Protein AF-A0A840IAH3-F1 (afdb_monomer)

Sequence (234 aa):
MLFDLQSRGRKTAVKIVYLGLAILIGGGLVLFGVGTSGGGGLLDVFSDQSQDTSSQISNAEKRAQRAVRLNPRDAPAWAELARARYLRAGQGDNFNETEQTFTEQGQEQLRSAAAAWNRYLALQPDRPDPNVARLMANAFSETALNQPAEAARALEIVTEQDPSSAAFSNLATYAWLAGQQRKGDLAAAEAVELAPENQRRSLRRQLDRINEEIQRQAIQDAIDSGALRTSTTR

Structure (mmCIF, N/CA/C/O backbone):
data_AF-A0A840IAH3-F1
#
_entry.id   AF-A0A840IAH3-F1
#
loop_
_atom_site.group_PDB
_atom_site.id
_atom_site.type_symbol
_atom_site.label_atom_id
_atom_site.label_alt_id
_atom_site.label_comp_id
_atom_site.label_asym_id
_atom_site.label_entity_id
_atom_site.label_seq_id
_atom_site.pdbx_PDB_ins_code
_atom_site.Cartn_x
_atom_site.Cartn_y
_atom_site.Cartn_z
_atom_site.occupancy
_atom_site.B_iso_or_equiv
_atom_site.auth_seq_id
_atom_site.auth_comp_id
_atom_site.auth_asym_id
_atom_site.auth_atom_id
_atom_site.pdbx_PDB_model_num
ATOM 1 N N . MET A 1 1 ? 41.427 29.527 -23.890 1.00 39.22 1 MET A N 1
ATOM 2 C CA . MET A 1 1 ? 40.760 29.332 -25.193 1.00 39.22 1 MET A CA 1
ATOM 3 C C . MET A 1 1 ? 39.378 29.953 -25.085 1.00 39.22 1 MET A C 1
ATOM 5 O O . MET A 1 1 ? 38.505 29.380 -24.447 1.00 39.22 1 MET A O 1
ATOM 9 N N . LEU A 1 2 ? 39.256 31.198 -25.553 1.00 41.56 2 LEU A N 1
ATOM 10 C CA . LEU A 1 2 ? 38.017 31.975 -25.543 1.00 41.56 2 LEU A CA 1
ATOM 11 C C . LEU A 1 2 ? 37.069 31.396 -26.596 1.00 41.56 2 LEU A C 1
ATOM 13 O O . LEU A 1 2 ? 37.419 31.350 -27.773 1.00 41.56 2 LEU A O 1
ATOM 17 N N . PHE A 1 3 ? 35.884 30.965 -26.173 1.00 51.78 3 PHE A N 1
ATOM 18 C CA . PHE A 1 3 ? 34.811 30.602 -27.089 1.00 51.78 3 PHE A CA 1
ATOM 19 C C . PHE A 1 3 ? 34.092 31.872 -27.540 1.00 51.78 3 PHE A C 1
ATOM 21 O O . PHE A 1 3 ? 33.363 32.505 -26.779 1.00 51.78 3 PHE A O 1
ATOM 28 N N . ASP A 1 4 ? 34.349 32.236 -28.789 1.00 48.59 4 ASP A N 1
ATOM 29 C CA . ASP A 1 4 ? 33.657 33.274 -29.536 1.00 48.59 4 ASP A CA 1
ATOM 30 C C . ASP A 1 4 ? 32.145 32.959 -29.634 1.00 48.59 4 ASP A C 1
ATOM 32 O O . ASP A 1 4 ? 31.733 31.861 -30.019 1.00 48.59 4 ASP A O 1
ATOM 36 N N . LEU A 1 5 ? 31.304 33.910 -29.218 1.00 55.53 5 LEU A N 1
ATOM 37 C CA . LEU A 1 5 ? 29.844 33.778 -29.071 1.00 55.53 5 LEU A CA 1
ATOM 38 C C . LEU A 1 5 ? 29.091 34.857 -29.867 1.00 55.53 5 LEU A C 1
ATOM 40 O O . LEU A 1 5 ? 28.022 35.328 -29.465 1.00 55.53 5 LEU A O 1
ATOM 44 N N . GLN A 1 6 ? 29.631 35.260 -31.017 1.00 54.31 6 GLN A N 1
ATOM 45 C CA . GLN A 1 6 ? 29.142 36.418 -31.764 1.00 54.31 6 GLN A CA 1
ATOM 46 C C . GLN A 1 6 ? 28.232 36.095 -32.970 1.00 54.31 6 GLN A C 1
ATOM 48 O O . GLN A 1 6 ? 28.352 36.712 -34.023 1.00 54.31 6 GLN A O 1
ATOM 53 N N . SER A 1 7 ? 27.236 35.202 -32.832 1.00 54.16 7 SER A N 1
ATOM 54 C CA . SER A 1 7 ? 26.157 35.096 -33.839 1.00 54.16 7 SER A CA 1
ATOM 55 C C . SER A 1 7 ? 24.740 35.131 -33.246 1.00 54.16 7 SER A C 1
ATOM 57 O O . SER A 1 7 ? 24.386 34.444 -32.285 1.00 54.16 7 SER A O 1
ATOM 59 N N . ARG A 1 8 ? 23.907 36.000 -33.834 1.00 54.31 8 ARG A N 1
ATOM 60 C CA . ARG A 1 8 ? 22.591 36.443 -33.333 1.00 54.31 8 ARG A CA 1
ATOM 61 C C . ARG A 1 8 ? 21.522 35.334 -33.329 1.00 54.31 8 ARG A C 1
ATOM 63 O O . ARG A 1 8 ? 20.561 35.439 -32.576 1.00 54.31 8 ARG A O 1
ATOM 70 N N . GLY A 1 9 ? 21.716 34.261 -34.103 1.00 56.03 9 GLY A N 1
ATOM 71 C CA . GLY A 1 9 ? 20.783 33.127 -34.217 1.00 56.03 9 GLY A CA 1
ATOM 72 C C . GLY A 1 9 ? 20.949 32.030 -33.155 1.00 56.03 9 GLY A C 1
ATOM 73 O O . GLY A 1 9 ? 19.994 31.319 -32.851 1.00 56.03 9 GLY A O 1
ATOM 74 N N . ARG A 1 10 ? 22.126 31.908 -32.520 1.00 54.97 10 ARG A N 1
ATOM 75 C CA . ARG A 1 10 ? 22.373 30.865 -31.505 1.00 54.97 10 ARG A CA 1
ATOM 76 C C . ARG A 1 10 ? 21.724 31.157 -30.153 1.00 54.97 10 ARG A C 1
ATOM 78 O O . ARG A 1 10 ? 21.462 30.224 -29.406 1.00 54.97 10 ARG A O 1
ATOM 85 N N . LYS A 1 11 ? 21.405 32.418 -29.843 1.00 53.69 11 LYS A N 1
ATOM 86 C CA . LYS A 1 11 ? 20.762 32.792 -28.568 1.00 53.69 11 LYS A CA 1
ATOM 87 C C . LYS A 1 11 ? 19.356 32.199 -28.429 1.00 53.69 11 LYS A C 1
ATOM 89 O O . LYS A 1 11 ? 18.969 31.824 -27.328 1.00 53.69 11 LYS A O 1
ATOM 94 N N . THR A 1 12 ? 18.618 32.069 -29.532 1.00 58.25 12 THR A N 1
ATOM 95 C CA . THR A 1 12 ? 17.272 31.473 -29.533 1.00 58.25 12 THR A CA 1
ATOM 96 C C . THR A 1 12 ? 17.339 29.950 -29.468 1.00 58.25 12 THR A C 1
ATOM 98 O O . THR A 1 12 ? 16.643 29.356 -28.655 1.00 58.25 12 THR A O 1
ATOM 101 N N . ALA A 1 13 ? 18.237 29.320 -30.235 1.00 56.84 13 ALA A N 1
ATOM 102 C CA . ALA A 1 13 ? 18.446 27.870 -30.185 1.00 56.84 13 ALA A CA 1
ATOM 103 C C . ALA A 1 13 ? 18.927 27.408 -28.800 1.00 56.84 13 ALA A C 1
ATOM 105 O O . ALA A 1 13 ? 18.406 26.444 -28.255 1.00 56.84 13 ALA A O 1
ATOM 106 N N . VAL A 1 14 ? 19.857 28.145 -28.186 1.00 60.84 14 VAL A N 1
ATOM 107 C CA . VAL A 1 14 ? 20.337 27.870 -26.826 1.00 60.84 14 VAL A CA 1
ATOM 108 C C . VAL A 1 14 ? 19.220 28.073 -25.796 1.00 60.84 14 VAL A C 1
ATOM 110 O O . VAL A 1 14 ? 19.064 27.237 -24.913 1.00 60.84 14 VAL A O 1
ATOM 113 N N . LYS A 1 15 ? 18.378 29.108 -25.933 1.00 54.12 15 LYS A N 1
ATOM 114 C CA . LYS A 1 15 ? 17.194 29.281 -25.073 1.00 54.12 15 LYS A CA 1
ATOM 115 C C . LYS A 1 15 ? 16.187 28.140 -25.219 1.00 54.12 15 LYS A C 1
ATOM 117 O O . LYS A 1 15 ? 15.683 27.686 -24.205 1.00 54.12 15 LYS A O 1
ATOM 122 N N . ILE A 1 16 ? 15.921 27.657 -26.433 1.00 65.69 16 ILE A N 1
ATOM 123 C CA . ILE A 1 16 ? 15.004 26.529 -26.673 1.00 65.69 16 ILE A CA 1
ATOM 124 C C . ILE A 1 16 ? 15.584 25.232 -26.103 1.00 65.69 16 ILE A C 1
ATOM 126 O O . ILE A 1 16 ? 14.859 24.475 -25.470 1.00 65.69 16 ILE A O 1
ATOM 130 N N . VAL A 1 17 ? 16.890 25.001 -26.264 1.00 67.19 17 VAL A N 1
ATOM 131 C CA . VAL A 1 17 ? 17.568 23.828 -25.699 1.00 67.19 17 VAL A CA 1
ATOM 132 C C . VAL A 1 17 ? 17.553 23.874 -24.175 1.00 67.19 17 VAL A C 1
ATOM 134 O O . VAL A 1 17 ? 17.219 22.868 -23.571 1.00 67.19 17 VAL A O 1
ATOM 137 N N . TYR A 1 18 ? 17.826 25.018 -23.538 1.00 60.25 18 TYR A N 1
ATOM 138 C CA . TYR A 1 18 ? 17.747 25.127 -22.077 1.00 60.25 18 TYR A CA 1
ATOM 139 C C . TYR A 1 18 ? 16.314 25.104 -21.542 1.00 60.25 18 TYR A C 1
ATOM 141 O O . TYR A 1 18 ? 16.100 24.546 -20.474 1.00 60.25 18 TYR A O 1
ATOM 149 N N . LEU A 1 19 ? 15.327 25.640 -22.268 1.00 64.94 19 LEU A N 1
ATOM 150 C CA . LEU A 1 19 ? 13.914 25.516 -21.897 1.00 64.94 19 LEU A CA 1
ATOM 151 C C . LEU A 1 19 ? 13.447 24.056 -22.025 1.00 64.94 19 LEU A C 1
ATOM 153 O O . LEU A 1 19 ? 12.779 23.544 -21.136 1.00 64.94 19 LEU A O 1
ATOM 157 N N . GLY A 1 20 ? 13.866 23.358 -23.085 1.00 63.41 20 GLY A N 1
ATOM 158 C CA . GLY A 1 20 ? 13.630 21.927 -23.272 1.00 63.41 20 GLY A CA 1
ATOM 159 C C . GLY A 1 20 ? 14.344 21.073 -22.225 1.00 63.41 20 GLY A C 1
ATOM 160 O O . GLY A 1 20 ? 13.747 20.141 -21.701 1.00 63.41 20 GLY A O 1
ATOM 161 N N . LEU A 1 21 ? 15.579 21.424 -21.850 1.00 66.25 21 LEU A N 1
ATOM 162 C CA . LEU A 1 21 ? 16.324 20.764 -20.775 1.00 66.25 21 LEU A CA 1
ATOM 163 C C . LEU A 1 21 ? 15.682 21.028 -19.406 1.00 66.25 21 LEU A C 1
ATOM 165 O O . LEU A 1 21 ? 15.611 20.119 -18.593 1.00 66.25 21 LEU A O 1
ATOM 169 N N . ALA A 1 22 ? 15.173 22.239 -19.158 1.00 63.97 22 ALA A N 1
ATOM 170 C CA . ALA A 1 22 ? 14.460 22.592 -17.930 1.00 63.97 22 ALA A CA 1
ATOM 171 C C . ALA A 1 22 ? 13.112 21.866 -17.817 1.00 63.97 22 ALA A C 1
ATOM 173 O O . ALA A 1 22 ? 12.733 21.456 -16.727 1.00 63.97 22 ALA A O 1
ATOM 174 N N . ILE A 1 23 ? 12.420 21.637 -18.936 1.00 63.22 23 ILE A N 1
ATOM 175 C CA . ILE A 1 23 ? 11.200 20.820 -18.987 1.00 63.22 23 ILE A CA 1
ATOM 176 C C . ILE A 1 23 ? 11.530 19.324 -18.895 1.00 63.22 23 ILE A C 1
ATOM 178 O O . ILE A 1 23 ? 10.753 18.572 -18.329 1.00 63.22 23 ILE A O 1
ATOM 182 N N . LEU A 1 24 ? 12.687 18.870 -19.379 1.00 61.44 24 LEU A N 1
ATOM 183 C CA . LEU A 1 24 ? 13.130 17.480 -19.215 1.00 61.44 24 LEU A CA 1
ATOM 184 C C . LEU A 1 24 ? 13.595 17.175 -17.786 1.00 61.44 24 LEU A C 1
ATOM 186 O O . LEU A 1 24 ? 13.278 16.115 -17.258 1.00 61.44 24 LEU A O 1
ATOM 190 N N . ILE A 1 25 ? 14.300 18.109 -17.144 1.00 63.69 25 ILE A N 1
ATOM 191 C CA . ILE A 1 25 ? 14.759 17.974 -15.755 1.00 63.69 25 ILE A CA 1
ATOM 192 C C . ILE A 1 25 ? 13.605 18.244 -14.772 1.00 63.69 25 ILE A C 1
ATOM 194 O O . ILE A 1 25 ? 13.489 17.546 -13.772 1.00 63.69 25 ILE A O 1
ATOM 198 N N . GLY A 1 26 ? 12.714 19.198 -15.067 1.00 51.78 26 GLY A N 1
ATOM 199 C CA . GLY A 1 26 ? 11.535 19.495 -14.244 1.00 51.78 26 GLY A CA 1
ATOM 200 C C . GLY A 1 26 ? 10.343 18.562 -14.492 1.00 51.78 26 GLY A C 1
ATOM 201 O O . GLY A 1 26 ? 9.641 18.191 -13.562 1.00 51.78 26 GLY A O 1
ATOM 202 N N . GLY A 1 27 ? 10.123 18.130 -15.733 1.00 48.84 27 GLY A N 1
ATOM 203 C CA . GLY A 1 27 ? 9.018 17.246 -16.122 1.00 48.84 27 GLY A CA 1
ATOM 204 C C . GLY A 1 27 ? 9.296 15.762 -15.886 1.00 48.84 27 GLY A C 1
ATOM 205 O O . GLY A 1 27 ? 8.353 14.989 -15.731 1.00 48.84 27 GLY A O 1
ATOM 206 N N . GLY A 1 28 ? 10.570 15.363 -15.789 1.00 45.62 28 GLY A N 1
ATOM 207 C CA . GLY A 1 28 ? 10.952 13.998 -15.422 1.00 45.62 28 GLY A CA 1
ATOM 208 C C . GLY A 1 28 ? 10.636 13.638 -13.966 1.00 45.62 28 GLY A C 1
ATOM 209 O O . GLY A 1 28 ? 10.422 12.466 -13.677 1.00 45.62 28 GLY A O 1
ATOM 210 N N . LEU A 1 29 ? 10.557 14.628 -13.067 1.00 46.41 29 LEU A N 1
ATOM 211 C CA . LEU A 1 29 ? 10.318 14.406 -11.634 1.00 46.41 29 LEU A CA 1
ATOM 212 C C . LEU A 1 29 ? 8.836 14.482 -11.224 1.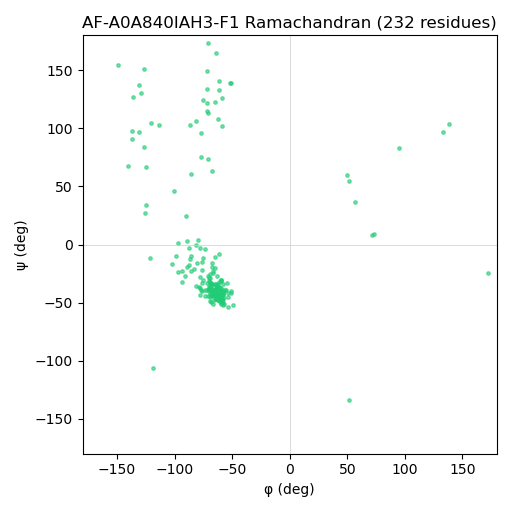00 46.41 29 LEU A C 1
ATOM 214 O O . LEU A 1 29 ? 8.460 13.933 -10.197 1.00 46.41 29 LEU A O 1
ATOM 218 N N . VAL A 1 30 ? 7.992 15.161 -12.009 1.00 49.00 30 VAL A N 1
ATOM 219 C CA . VAL A 1 30 ? 6.587 15.434 -11.634 1.00 49.00 30 VAL A CA 1
ATOM 220 C C . VAL A 1 30 ? 5.610 14.428 -12.253 1.00 49.00 30 VAL A C 1
ATOM 222 O O . VAL A 1 30 ? 4.532 14.201 -11.713 1.00 49.00 30 VAL A O 1
ATOM 225 N N . LEU A 1 31 ? 5.978 13.781 -13.365 1.00 45.16 31 LEU A N 1
ATOM 226 C CA . LEU A 1 31 ? 5.101 12.828 -14.064 1.00 45.16 31 LEU A CA 1
ATOM 227 C C . LEU A 1 31 ? 5.395 11.357 -13.743 1.00 45.16 31 LEU A C 1
ATOM 229 O O . LEU A 1 31 ? 4.607 10.484 -14.097 1.00 45.16 31 LEU A O 1
ATOM 233 N N . PHE A 1 32 ? 6.497 11.077 -13.050 1.00 49.12 32 PHE A N 1
ATOM 234 C CA . PHE A 1 32 ? 6.879 9.738 -12.616 1.00 49.12 32 PHE A CA 1
ATOM 235 C C . PHE A 1 32 ? 7.121 9.793 -11.106 1.00 49.12 32 PHE A C 1
ATOM 237 O O . PHE A 1 32 ? 8.236 10.025 -10.652 1.00 49.12 32 PHE A O 1
ATOM 244 N N . GLY A 1 33 ? 6.043 9.670 -10.327 1.00 45.03 33 GLY A N 1
ATOM 245 C CA . GLY A 1 33 ? 6.037 9.719 -8.860 1.00 45.03 33 GLY A CA 1
ATOM 246 C C . GLY A 1 33 ? 6.748 8.529 -8.213 1.00 45.03 33 GLY A C 1
ATOM 247 O O . GLY A 1 33 ? 6.128 7.730 -7.518 1.00 45.03 33 GLY A O 1
ATOM 248 N N . VAL A 1 34 ? 8.049 8.404 -8.459 1.00 47.34 34 VAL A N 1
ATOM 249 C CA . VAL A 1 34 ? 8.926 7.389 -7.886 1.00 47.34 34 VAL A CA 1
ATOM 250 C C . VAL A 1 34 ? 10.174 8.093 -7.352 1.00 47.34 34 VAL A C 1
ATOM 252 O O . VAL A 1 34 ? 11.119 8.354 -8.087 1.00 47.34 34 VAL A O 1
ATOM 255 N N . GLY A 1 35 ? 10.163 8.378 -6.048 1.00 34.62 35 GLY A N 1
ATOM 256 C CA . GLY A 1 35 ? 11.377 8.522 -5.242 1.00 34.62 35 GLY A CA 1
ATOM 257 C C . GLY A 1 35 ? 11.937 9.932 -5.045 1.00 34.62 35 GLY A C 1
ATOM 258 O O . GLY A 1 35 ? 12.963 10.278 -5.621 1.00 34.62 35 GLY A O 1
ATOM 259 N N . THR A 1 36 ? 11.393 10.662 -4.070 1.00 31.25 36 THR A N 1
ATOM 260 C CA . THR A 1 36 ? 12.249 11.351 -3.093 1.00 31.25 36 THR A CA 1
ATOM 261 C C . THR A 1 36 ? 11.896 10.819 -1.710 1.00 31.25 36 THR A C 1
ATOM 263 O O . THR A 1 36 ? 10.847 11.110 -1.144 1.00 31.25 36 THR A O 1
ATOM 266 N N . SER A 1 37 ? 12.769 9.971 -1.176 1.00 44.06 37 SER A N 1
ATOM 267 C CA . SER A 1 37 ? 12.869 9.733 0.259 1.00 44.06 37 SER A CA 1
ATOM 268 C C . SER A 1 37 ? 13.181 11.077 0.925 1.00 44.06 37 SER A C 1
ATOM 270 O O . SER A 1 37 ? 14.300 11.579 0.821 1.00 44.06 37 SER A O 1
ATOM 272 N N . GLY A 1 38 ? 12.158 11.691 1.509 1.00 40.12 38 GLY A N 1
ATOM 273 C CA . GLY A 1 38 ? 12.174 13.057 2.025 1.00 40.12 38 GLY A CA 1
ATOM 274 C C . GLY A 1 38 ? 10.860 13.729 1.652 1.00 40.12 38 GLY A C 1
ATOM 275 O O . GLY A 1 38 ? 10.643 14.041 0.484 1.00 40.12 38 GLY A O 1
ATOM 276 N N . GLY A 1 39 ? 9.965 13.852 2.634 1.00 49.16 39 GLY A N 1
ATOM 277 C CA . GLY A 1 39 ? 8.599 14.338 2.461 1.00 49.16 39 GLY A CA 1
ATOM 278 C C . GLY A 1 39 ? 8.515 15.664 1.703 1.00 49.16 39 GLY A C 1
ATOM 279 O O . GLY A 1 39 ? 9.312 16.573 1.919 1.00 49.16 39 GLY A O 1
ATOM 280 N N . GLY A 1 40 ? 7.526 15.756 0.815 1.00 54.34 40 GLY A N 1
ATOM 281 C CA . GLY A 1 40 ? 7.216 16.968 0.058 1.00 54.34 40 GLY A CA 1
ATOM 282 C C . GLY A 1 40 ? 7.019 16.678 -1.425 1.00 54.34 40 GLY A C 1
ATOM 283 O O . GLY A 1 40 ? 7.977 16.594 -2.182 1.00 54.34 40 GLY A O 1
ATOM 284 N N . GLY A 1 41 ? 5.765 16.523 -1.854 1.00 42.62 41 GLY A N 1
ATOM 285 C CA . GLY A 1 41 ? 5.451 16.419 -3.285 1.00 42.62 41 GLY A CA 1
ATOM 286 C C . GLY A 1 41 ? 4.003 16.068 -3.619 1.00 42.62 41 GLY A C 1
ATOM 287 O O . GLY A 1 41 ? 3.518 16.438 -4.680 1.00 42.62 41 GLY A O 1
ATOM 288 N N . LEU A 1 42 ? 3.279 15.419 -2.702 1.00 49.69 42 LEU A N 1
ATOM 289 C CA . LEU A 1 42 ? 1.833 15.177 -2.837 1.00 49.69 42 LEU A CA 1
ATOM 290 C C . LEU A 1 42 ? 1.009 15.763 -1.685 1.00 49.69 42 LEU A C 1
ATOM 292 O O . LEU A 1 42 ? -0.202 15.837 -1.809 1.00 49.69 42 LEU A O 1
ATOM 296 N N . LEU A 1 43 ? 1.643 16.202 -0.593 1.00 49.84 43 LEU A N 1
ATOM 297 C CA . LEU A 1 43 ? 0.963 16.797 0.565 1.00 49.84 43 LEU A CA 1
ATOM 298 C C . LEU A 1 43 ? 0.834 18.329 0.463 1.00 49.84 43 LEU A C 1
ATOM 300 O O . LEU A 1 43 ? -0.133 18.888 0.964 1.00 49.84 43 LEU A O 1
ATOM 304 N N . ASP A 1 44 ? 1.737 18.997 -0.262 1.00 47.62 44 ASP A N 1
ATOM 305 C CA . ASP A 1 44 ? 1.781 20.469 -0.367 1.00 47.62 44 ASP A CA 1
ATOM 306 C C . ASP A 1 44 ? 0.694 21.059 -1.294 1.00 47.62 44 ASP A C 1
ATOM 308 O O . ASP A 1 44 ? 0.377 22.239 -1.252 1.00 47.62 44 ASP A O 1
ATOM 312 N N . VAL A 1 45 ? 0.057 20.220 -2.118 1.00 47.25 45 VAL A N 1
ATOM 313 C CA . VAL A 1 45 ? -1.142 20.597 -2.896 1.00 47.25 45 VAL A CA 1
ATOM 314 C C . VAL A 1 45 ? -2.432 20.380 -2.088 1.00 47.25 45 VAL A C 1
ATOM 316 O O . VAL A 1 45 ? -3.471 20.946 -2.418 1.00 47.25 45 VAL A O 1
ATOM 319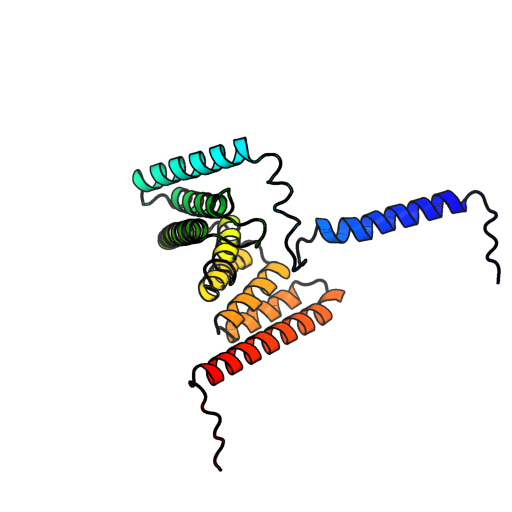 N N . PHE A 1 46 ? -2.388 19.596 -1.006 1.00 49.81 46 PHE A N 1
ATOM 320 C CA . PHE A 1 46 ? -3.543 19.368 -0.129 1.00 49.81 46 PHE A CA 1
ATOM 321 C C . PHE A 1 46 ? -3.646 20.395 1.011 1.00 49.81 46 PHE A C 1
ATOM 323 O O . PHE A 1 46 ? -4.736 20.569 1.555 1.00 49.81 46 PHE A O 1
ATOM 330 N N . SER A 1 47 ? -2.556 21.096 1.344 1.00 51.34 47 SER A N 1
ATOM 331 C CA . SER A 1 47 ? -2.460 22.004 2.496 1.00 51.34 47 SER A CA 1
ATOM 332 C C . SER A 1 47 ? -3.126 23.379 2.289 1.00 51.34 47 SER A C 1
ATOM 334 O O . SER A 1 47 ? -3.639 23.953 3.251 1.00 51.34 47 SER A O 1
ATOM 336 N N . ASP A 1 48 ? -3.232 23.892 1.058 1.00 43.75 48 ASP A N 1
ATOM 337 C CA . ASP A 1 48 ? -3.816 25.228 0.795 1.00 43.75 48 ASP A CA 1
ATOM 338 C C . ASP A 1 48 ? -5.358 25.206 0.609 1.00 43.75 48 ASP A C 1
ATOM 340 O O . ASP A 1 48 ? -6.017 26.238 0.493 1.00 43.75 48 ASP A O 1
ATOM 344 N N . GLN A 1 49 ? -5.974 24.013 0.641 1.00 42.78 49 GLN A N 1
ATOM 345 C CA . GLN A 1 49 ? -7.427 23.785 0.506 1.00 42.78 49 GLN A CA 1
ATOM 346 C C . GLN A 1 49 ? -8.010 22.969 1.685 1.00 42.78 49 GLN A C 1
ATOM 348 O O . GLN A 1 49 ? -9.007 22.248 1.565 1.00 42.78 49 GLN A O 1
ATOM 353 N N . SER A 1 50 ? -7.360 23.064 2.846 1.00 48.91 50 SER A N 1
ATOM 354 C CA . SER A 1 50 ? -7.510 22.155 3.994 1.00 48.91 50 SER A CA 1
ATOM 355 C C . SER A 1 50 ? -8.845 22.236 4.742 1.00 48.91 50 SER A C 1
ATOM 357 O O . SER A 1 50 ? -9.332 21.233 5.276 1.00 48.91 50 SER A O 1
ATOM 359 N N . GLN A 1 51 ? -9.483 23.409 4.795 1.00 50.16 51 GLN A N 1
ATOM 360 C CA . GLN A 1 51 ? -10.680 23.581 5.628 1.00 50.16 51 GLN A CA 1
ATOM 361 C C . GLN A 1 51 ? -11.946 23.001 4.973 1.00 50.16 51 GLN A C 1
ATOM 363 O O . GLN A 1 51 ? -12.755 22.367 5.652 1.00 50.16 51 GLN A O 1
ATOM 368 N N . ASP A 1 52 ? -12.076 23.109 3.648 1.00 58.31 52 ASP A N 1
ATOM 369 C CA . ASP A 1 52 ? -13.177 22.484 2.903 1.00 58.31 52 ASP A CA 1
ATOM 370 C C . ASP A 1 52 ? -12.962 20.975 2.716 1.00 58.31 52 ASP A C 1
ATOM 372 O O . ASP A 1 52 ? -13.898 20.187 2.879 1.00 58.31 52 ASP A O 1
ATOM 376 N N . THR A 1 53 ? -11.726 20.545 2.451 1.00 69.44 53 THR A N 1
ATOM 377 C CA . THR A 1 53 ? -11.399 19.138 2.159 1.00 69.44 53 THR A CA 1
ATOM 378 C C . THR A 1 53 ? -11.583 18.225 3.376 1.00 69.44 53 THR A C 1
ATOM 380 O O . THR A 1 53 ? -12.174 17.148 3.261 1.00 69.44 53 THR A O 1
ATOM 383 N N . SER A 1 54 ? -11.185 18.670 4.572 1.00 75.38 54 SER A N 1
ATOM 384 C CA . SER A 1 54 ? -11.369 17.902 5.815 1.00 75.38 54 SER A CA 1
ATOM 385 C C . SER A 1 54 ? -12.850 17.649 6.141 1.00 75.38 54 SER A C 1
ATOM 387 O O . SER A 1 54 ? -13.239 16.536 6.522 1.00 75.38 54 SER A O 1
ATOM 389 N N . SER A 1 55 ? -13.713 18.647 5.918 1.00 82.19 55 SER A N 1
ATOM 390 C CA . SER A 1 55 ? -15.161 18.517 6.111 1.00 82.19 55 SER A CA 1
ATOM 391 C C . SER A 1 55 ? -15.789 17.540 5.106 1.00 82.19 55 SER A C 1
ATOM 393 O O . SER A 1 55 ? -16.631 16.714 5.475 1.00 82.19 55 SER A O 1
ATOM 395 N N . GLN A 1 56 ? -15.333 17.563 3.850 1.00 85.75 56 GLN A N 1
ATOM 396 C CA . GLN A 1 56 ? -15.786 16.655 2.798 1.00 85.75 56 GLN A CA 1
ATOM 397 C C . GLN A 1 56 ? -15.379 15.207 3.081 1.00 85.75 56 GLN A C 1
ATOM 399 O O . GLN A 1 56 ? -16.218 14.311 2.950 1.00 85.75 56 GLN A O 1
ATOM 404 N N . ILE A 1 57 ? -14.145 14.974 3.541 1.00 88.12 57 ILE A N 1
ATOM 405 C CA . ILE A 1 57 ? -13.653 13.645 3.936 1.00 88.12 57 ILE A CA 1
ATOM 406 C C . ILE A 1 57 ? -14.468 13.102 5.118 1.00 88.12 57 ILE A C 1
ATOM 408 O O . ILE A 1 57 ? -14.974 11.980 5.059 1.00 88.12 57 ILE A O 1
ATOM 412 N N . SER A 1 58 ? -14.691 13.916 6.157 1.00 89.69 58 SER A N 1
ATOM 413 C CA . SER A 1 58 ? -15.524 13.541 7.312 1.00 89.69 58 SER A CA 1
ATOM 414 C C . SER A 1 58 ? -16.959 13.187 6.900 1.00 89.69 58 SER A C 1
ATOM 416 O O . SER A 1 58 ? -17.547 12.207 7.370 1.00 89.69 58 SER A O 1
ATOM 418 N N . ASN A 1 59 ? -17.537 13.954 5.974 1.00 90.75 59 ASN A N 1
ATOM 419 C CA . ASN A 1 59 ? -18.865 13.678 5.435 1.00 90.75 59 ASN A CA 1
ATOM 420 C C . ASN A 1 59 ? -18.895 12.394 4.596 1.00 90.75 59 ASN A C 1
ATOM 422 O O . ASN A 1 59 ? -19.849 11.619 4.716 1.00 90.75 59 ASN A O 1
ATOM 426 N N . ALA A 1 60 ? -17.869 12.144 3.780 1.00 90.25 60 ALA A N 1
ATOM 427 C CA . ALA A 1 60 ? -17.733 10.916 3.007 1.00 90.25 60 ALA A CA 1
ATOM 428 C C . ALA A 1 60 ? -17.671 9.687 3.920 1.00 90.25 60 ALA A C 1
ATOM 430 O O . ALA A 1 60 ? -18.451 8.754 3.721 1.00 90.25 60 ALA A O 1
ATOM 431 N N . GLU A 1 61 ? -16.861 9.733 4.980 1.00 93.50 61 GLU A N 1
ATOM 432 C CA . GLU A 1 61 ? -16.777 8.651 5.961 1.00 93.50 61 GLU A CA 1
ATOM 433 C C . GLU A 1 61 ? -18.134 8.393 6.627 1.00 93.50 61 GLU A C 1
ATOM 435 O O . GLU A 1 61 ? -18.614 7.260 6.639 1.00 93.50 61 GLU A O 1
ATOM 440 N N . LYS A 1 62 ? -18.817 9.437 7.119 1.00 94.94 62 LYS A N 1
ATOM 441 C CA . LYS A 1 62 ? -20.142 9.293 7.749 1.00 94.94 62 LYS A CA 1
ATOM 442 C C . LYS A 1 62 ? -21.179 8.696 6.795 1.00 94.94 62 LYS A C 1
ATOM 444 O O . LYS A 1 62 ? -22.040 7.929 7.230 1.00 94.94 62 LYS A O 1
ATOM 449 N N . ARG A 1 63 ? -21.141 9.058 5.506 1.00 94.81 63 ARG A N 1
ATOM 450 C CA . ARG A 1 63 ? -22.026 8.480 4.479 1.00 94.81 63 ARG A CA 1
ATOM 451 C C . ARG A 1 63 ? -21.713 7.006 4.250 1.00 94.81 63 ARG A C 1
ATOM 453 O O . ARG A 1 63 ? -22.633 6.200 4.352 1.00 94.81 63 ARG A O 1
ATOM 460 N N . ALA A 1 64 ? -20.450 6.659 4.020 1.00 94.94 64 ALA A N 1
ATOM 461 C CA . ALA A 1 64 ? -20.029 5.277 3.810 1.00 94.94 64 ALA A CA 1
ATOM 462 C C . ALA A 1 64 ? -20.336 4.407 5.042 1.00 94.94 64 ALA A C 1
ATOM 464 O O . ALA A 1 64 ? -20.911 3.328 4.923 1.00 94.94 64 ALA A O 1
ATOM 465 N N . GLN A 1 65 ? -20.100 4.927 6.250 1.00 96.50 65 GLN A N 1
ATOM 466 C CA . GLN A 1 65 ? -20.437 4.253 7.504 1.00 96.50 65 GLN A CA 1
ATOM 467 C C . GLN A 1 65 ? -21.950 4.034 7.670 1.00 96.50 65 GLN A C 1
ATOM 469 O O . GLN A 1 65 ? -22.382 3.037 8.248 1.00 96.50 65 GLN A O 1
ATOM 474 N N . ARG A 1 66 ? -22.796 4.963 7.207 1.00 96.62 66 ARG A N 1
ATOM 475 C CA . ARG A 1 66 ? -24.250 4.737 7.158 1.00 96.62 66 ARG A CA 1
ATOM 476 C C . ARG A 1 66 ? -24.608 3.664 6.132 1.00 96.62 66 ARG A C 1
ATOM 478 O O . ARG A 1 66 ? -25.397 2.790 6.468 1.00 96.62 66 ARG A O 1
ATOM 485 N N . ALA A 1 67 ? -24.010 3.699 4.944 1.00 95.25 67 ALA A N 1
ATOM 486 C CA . ALA A 1 67 ? -24.276 2.730 3.884 1.00 95.25 67 ALA A CA 1
ATOM 487 C C . ALA A 1 67 ? -23.966 1.292 4.330 1.00 95.25 67 ALA A C 1
ATOM 489 O O . ALA A 1 67 ? -24.855 0.448 4.276 1.00 95.25 67 ALA A O 1
ATOM 490 N N . VAL A 1 68 ? -22.786 1.035 4.908 1.00 97.00 68 VAL A N 1
ATOM 491 C CA . VAL A 1 68 ? -22.430 -0.313 5.398 1.00 97.00 68 VAL A CA 1
ATOM 492 C C . VAL A 1 68 ? -23.280 -0.774 6.586 1.00 97.00 68 VAL A C 1
ATOM 494 O O . VAL A 1 68 ? -23.428 -1.970 6.811 1.00 97.00 68 VAL A O 1
ATOM 497 N N . ARG A 1 69 ? -23.856 0.155 7.366 1.00 96.50 69 ARG A N 1
ATOM 498 C CA . ARG A 1 69 ? -24.799 -0.189 8.445 1.00 96.50 69 ARG A CA 1
ATOM 499 C C . ARG A 1 69 ? -26.176 -0.561 7.908 1.00 96.50 69 ARG A C 1
ATOM 501 O O . ARG A 1 69 ? -26.798 -1.469 8.443 1.00 96.50 69 ARG A O 1
ATOM 508 N N . LEU A 1 70 ? -26.651 0.151 6.886 1.00 96.88 70 LEU A N 1
ATOM 509 C CA . LEU A 1 70 ? -27.935 -0.123 6.238 1.00 96.88 70 LEU A CA 1
ATOM 510 C C . LEU A 1 70 ? -27.873 -1.398 5.395 1.00 96.88 70 LEU A C 1
ATOM 512 O O . LEU A 1 70 ? -28.820 -2.179 5.393 1.00 96.88 70 LEU A O 1
ATOM 516 N N . ASN A 1 71 ? -26.752 -1.620 4.711 1.00 95.50 71 ASN A N 1
ATOM 517 C CA . ASN A 1 71 ? -26.507 -2.809 3.914 1.00 95.50 71 ASN A CA 1
ATOM 518 C C . ASN A 1 71 ? -25.076 -3.337 4.136 1.00 95.50 71 ASN A C 1
ATOM 520 O O . ASN A 1 71 ? -24.156 -2.974 3.404 1.00 95.50 71 ASN A O 1
ATOM 524 N N . PRO A 1 72 ? -24.873 -4.250 5.103 1.00 95.88 72 PRO A N 1
ATOM 525 C CA . PRO A 1 72 ? -23.558 -4.835 5.372 1.00 95.88 72 PRO A CA 1
ATOM 526 C C . PRO A 1 72 ? -22.986 -5.694 4.237 1.00 95.88 72 PRO A C 1
ATOM 528 O O . PRO A 1 72 ? -21.819 -6.075 4.309 1.00 95.88 72 PRO A O 1
ATOM 531 N N . ARG A 1 73 ? -23.786 -6.027 3.214 1.00 95.69 73 ARG A N 1
ATOM 532 C CA . 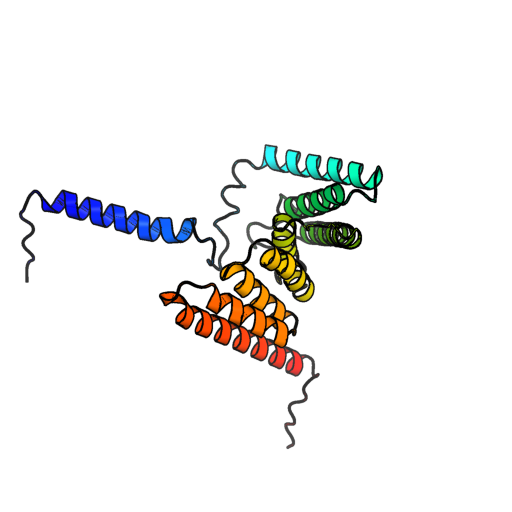ARG A 1 73 ? -23.367 -6.799 2.032 1.00 95.69 73 ARG A CA 1
ATOM 533 C C . ARG A 1 73 ? -23.013 -5.924 0.828 1.00 95.69 73 ARG A C 1
ATOM 535 O O . ARG A 1 73 ? -22.667 -6.455 -0.221 1.00 95.69 73 ARG A O 1
ATOM 542 N N . ASP A 1 74 ? -23.094 -4.606 0.967 1.00 94.69 74 ASP A N 1
ATOM 543 C CA . ASP A 1 74 ? -22.705 -3.659 -0.074 1.00 94.69 74 ASP A CA 1
ATOM 544 C C . ASP A 1 74 ? -21.173 -3.538 -0.133 1.00 94.69 74 ASP A C 1
ATOM 546 O O . ASP A 1 74 ? -20.556 -2.819 0.655 1.00 94.69 74 ASP A O 1
ATOM 550 N N . ALA A 1 75 ? -20.545 -4.291 -1.041 1.00 94.94 75 ALA A N 1
ATOM 551 C CA . ALA A 1 75 ? -19.095 -4.272 -1.218 1.00 94.94 75 ALA A CA 1
ATOM 552 C C . ALA A 1 75 ? -18.561 -2.870 -1.597 1.00 94.94 75 ALA A C 1
ATOM 554 O O . ALA A 1 75 ? -17.650 -2.398 -0.910 1.00 94.94 75 ALA A O 1
ATOM 555 N N . PRO A 1 76 ? -19.129 -2.149 -2.588 1.00 94.38 76 PRO A N 1
ATOM 556 C CA . PRO A 1 76 ? -18.756 -0.759 -2.858 1.00 94.38 76 PRO A CA 1
ATOM 557 C C . PRO A 1 76 ? -18.782 0.150 -1.620 1.00 94.38 76 PRO A C 1
ATOM 559 O O . PRO A 1 76 ? -17.849 0.927 -1.413 1.00 94.38 76 PRO A O 1
ATOM 562 N N . ALA A 1 77 ? -19.788 0.026 -0.748 1.00 95.62 77 ALA A N 1
ATOM 563 C CA . ALA A 1 77 ? -19.855 0.831 0.474 1.00 95.62 77 ALA A CA 1
ATOM 564 C C . ALA A 1 77 ? -18.690 0.559 1.446 1.00 95.62 77 ALA A C 1
ATOM 566 O O . ALA A 1 77 ? -18.198 1.488 2.094 1.00 95.62 77 ALA A O 1
ATOM 567 N N . TRP A 1 78 ? -18.223 -0.691 1.548 1.00 97.50 78 TRP A N 1
ATOM 568 C CA . TRP A 1 78 ? -17.050 -1.034 2.360 1.00 97.50 78 TRP A CA 1
ATOM 569 C C . TRP A 1 78 ? -15.743 -0.507 1.761 1.00 97.50 78 TRP A C 1
ATOM 571 O O . TRP A 1 78 ? -14.895 -0.022 2.513 1.00 97.50 78 TRP A O 1
ATOM 581 N N . ALA A 1 79 ? -15.595 -0.545 0.434 1.00 96.00 79 ALA A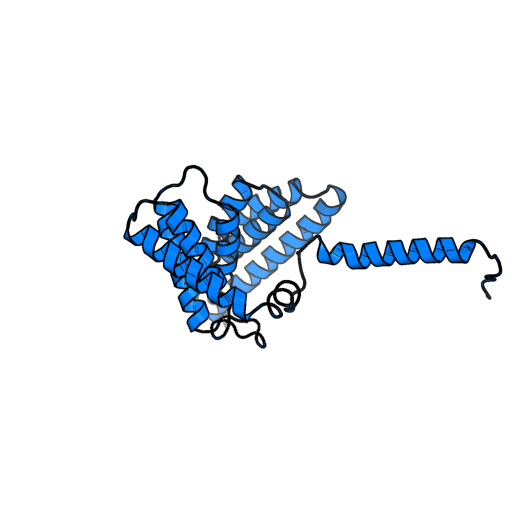 N 1
ATOM 582 C CA . ALA A 1 79 ? -14.442 0.032 -0.257 1.00 96.00 79 ALA A CA 1
ATOM 583 C C . ALA A 1 79 ? -14.367 1.558 -0.055 1.00 96.00 79 ALA A C 1
ATOM 585 O O . ALA A 1 79 ? -13.316 2.087 0.313 1.00 96.00 79 ALA A O 1
ATOM 586 N N . GLU A 1 80 ? -15.498 2.256 -0.193 1.00 95.75 80 GLU A N 1
ATOM 587 C CA . GLU A 1 80 ? -15.600 3.696 0.080 1.00 95.75 80 GLU A CA 1
ATOM 588 C C . GLU A 1 80 ? -15.297 4.033 1.544 1.00 95.75 80 GLU A C 1
ATOM 590 O O . GLU A 1 80 ? -14.620 5.021 1.834 1.00 95.75 80 GLU A O 1
ATOM 595 N N . LEU A 1 81 ? -15.740 3.198 2.491 1.00 97.25 81 LEU A N 1
ATOM 596 C CA . LEU A 1 81 ? -15.421 3.394 3.904 1.00 97.25 81 LEU A CA 1
ATOM 597 C C . LEU A 1 81 ? -13.920 3.229 4.181 1.00 97.25 81 LEU A C 1
ATOM 599 O O . LEU A 1 81 ? -13.354 4.025 4.933 1.00 97.25 81 LEU A O 1
ATOM 603 N N . ALA A 1 82 ? -13.274 2.226 3.579 1.00 97.81 82 ALA A N 1
ATOM 604 C CA . ALA A 1 82 ? -11.831 2.024 3.698 1.00 97.81 82 ALA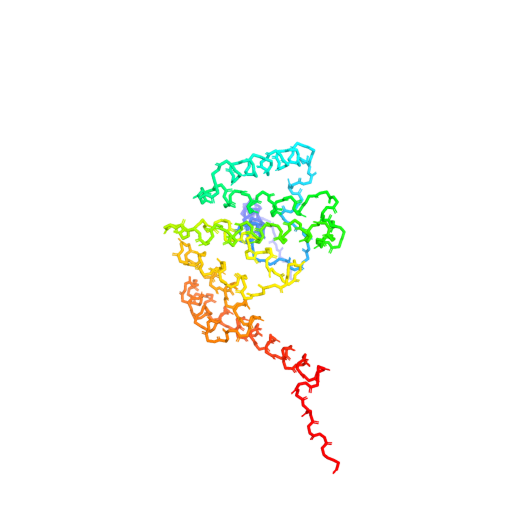 A CA 1
ATOM 605 C C . ALA A 1 82 ? -11.061 3.237 3.158 1.00 97.81 82 ALA A C 1
ATOM 607 O O . ALA A 1 82 ? -10.230 3.814 3.863 1.00 97.81 82 ALA A O 1
ATOM 608 N N . ARG A 1 83 ? -11.418 3.693 1.951 1.00 96.31 83 ARG A N 1
ATOM 609 C CA . ARG A 1 83 ? -10.849 4.892 1.329 1.00 96.31 83 ARG A CA 1
ATOM 610 C C . ARG A 1 83 ? -11.021 6.131 2.205 1.00 96.31 83 ARG A C 1
ATOM 612 O O . ARG A 1 83 ? -10.047 6.833 2.459 1.00 96.31 83 ARG A O 1
ATOM 619 N N . ALA A 1 84 ? -12.237 6.410 2.675 1.00 95.62 84 ALA A N 1
ATOM 620 C CA . ALA A 1 84 ? -12.521 7.610 3.461 1.00 95.62 84 ALA A CA 1
ATOM 621 C C . ALA A 1 84 ? -11.718 7.652 4.771 1.00 95.62 84 ALA A C 1
ATOM 623 O O . ALA A 1 84 ? -11.206 8.706 5.144 1.00 95.62 84 ALA A O 1
ATOM 624 N N . ARG A 1 85 ? -11.560 6.506 5.441 1.00 96.81 85 ARG A N 1
ATOM 625 C CA . ARG A 1 85 ? -10.769 6.393 6.675 1.00 96.81 85 ARG A CA 1
ATOM 626 C C . ARG A 1 85 ? -9.274 6.542 6.439 1.00 96.81 85 ARG A C 1
ATOM 628 O O . ARG A 1 85 ? -8.617 7.231 7.210 1.00 96.81 85 ARG A O 1
ATOM 635 N N . TYR A 1 86 ? -8.751 5.967 5.356 1.00 95.56 86 TYR A N 1
ATOM 636 C CA . TYR A 1 86 ? -7.363 6.197 4.959 1.00 95.56 86 TYR A CA 1
ATOM 637 C C . TYR A 1 86 ? -7.100 7.687 4.715 1.00 95.56 86 TYR A C 1
ATOM 639 O O . TYR A 1 86 ? -6.155 8.249 5.258 1.00 95.56 86 TYR A O 1
ATOM 647 N N . LEU A 1 87 ? -7.976 8.352 3.954 1.00 93.31 87 LEU A N 1
ATOM 648 C CA . LEU A 1 87 ? -7.849 9.787 3.703 1.00 93.31 87 LEU A CA 1
ATOM 649 C C . LEU A 1 87 ? -7.927 10.592 5.002 1.00 93.31 87 LEU A C 1
ATOM 651 O O . LEU A 1 87 ? -7.127 11.497 5.195 1.00 93.31 87 LEU A O 1
ATOM 655 N N . ARG A 1 88 ? -8.836 10.239 5.919 1.00 92.44 88 ARG A N 1
ATOM 656 C CA . ARG A 1 88 ? -8.950 10.894 7.228 1.00 92.44 88 ARG A CA 1
ATOM 657 C C . ARG A 1 88 ? -7.694 10.733 8.086 1.00 92.44 88 ARG A C 1
ATOM 659 O O . ARG A 1 88 ? -7.359 11.663 8.815 1.00 92.44 88 ARG A O 1
ATOM 666 N N . ALA A 1 89 ? -7.003 9.598 7.993 1.00 93.38 89 ALA A N 1
ATOM 667 C CA . ALA A 1 89 ? -5.754 9.376 8.716 1.00 93.38 89 ALA A CA 1
ATOM 668 C C . ALA A 1 89 ? -4.669 10.399 8.342 1.00 93.38 89 ALA A C 1
ATOM 670 O O . ALA A 1 89 ? -3.852 10.749 9.179 1.00 93.38 89 ALA A O 1
ATOM 671 N N . GLY A 1 90 ? -4.675 10.906 7.108 1.00 89.69 90 GLY A N 1
ATOM 672 C CA . GLY A 1 90 ? -3.724 11.914 6.632 1.00 89.69 90 GLY A CA 1
ATOM 673 C C . GLY A 1 90 ? -4.175 13.362 6.845 1.00 89.69 90 GLY A C 1
ATOM 674 O O . GLY A 1 90 ? -3.806 14.214 6.044 1.00 89.69 90 GLY A O 1
ATOM 675 N N . GLN A 1 91 ? -5.055 13.648 7.811 1.00 87.69 91 GLN A N 1
ATOM 676 C CA . GLN A 1 91 ? -5.663 14.976 7.984 1.00 87.69 91 GLN A CA 1
ATOM 677 C C . GLN A 1 91 ? -5.574 15.476 9.423 1.00 87.69 91 GLN A C 1
ATOM 679 O O . GLN A 1 91 ? -5.924 14.742 10.352 1.00 87.69 91 GLN A O 1
ATOM 684 N N . GLY A 1 92 ? -5.236 16.759 9.583 1.00 86.56 92 GLY A N 1
ATOM 685 C CA . GLY A 1 92 ? -5.227 17.455 10.872 1.00 86.56 92 GLY A CA 1
ATOM 686 C C . GLY A 1 92 ? -4.432 16.692 11.930 1.00 86.56 92 GLY A C 1
ATOM 687 O O . GLY A 1 92 ? -3.371 16.151 11.640 1.00 86.56 92 GLY A O 1
ATOM 688 N N . ASP A 1 93 ? -5.002 16.559 13.127 1.00 89.50 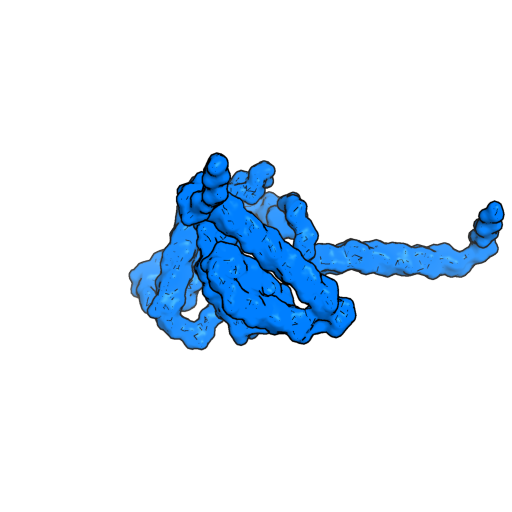93 ASP A N 1
ATOM 689 C CA . ASP A 1 93 ? -4.367 15.897 14.279 1.00 89.50 93 ASP A CA 1
ATOM 690 C C . ASP A 1 93 ? -4.035 14.404 14.063 1.00 89.50 93 ASP A C 1
ATOM 692 O O . ASP A 1 93 ? -3.361 13.787 14.890 1.00 89.50 93 ASP A O 1
ATOM 696 N N . ASN A 1 94 ? -4.487 13.795 12.960 1.00 90.50 94 ASN A N 1
ATOM 697 C CA . ASN A 1 94 ? -4.160 12.410 12.614 1.00 90.50 94 ASN A CA 1
ATOM 698 C C . ASN A 1 94 ? -2.770 12.261 11.968 1.00 90.50 94 ASN A C 1
ATOM 700 O O . ASN A 1 94 ? -2.240 11.150 11.906 1.00 90.50 94 ASN A O 1
ATOM 704 N N . PHE A 1 95 ? -2.167 13.355 11.498 1.00 90.50 95 PHE A N 1
ATOM 705 C CA . PHE A 1 95 ? -0.884 13.329 10.805 1.00 90.50 95 PHE A CA 1
ATOM 706 C C . PHE A 1 95 ? 0.032 14.447 11.298 1.00 90.50 95 PHE A C 1
ATOM 708 O O . PHE A 1 95 ? -0.333 15.619 11.297 1.00 90.50 95 PHE A O 1
ATOM 715 N N . ASN A 1 96 ? 1.245 14.084 11.705 1.00 87.12 96 ASN A N 1
ATOM 716 C CA . ASN A 1 96 ? 2.273 15.050 12.047 1.00 87.12 96 ASN A CA 1
ATOM 717 C C . ASN A 1 96 ? 3.030 15.435 10.774 1.00 87.12 96 ASN A C 1
ATOM 719 O O . ASN A 1 96 ? 3.897 14.701 10.307 1.00 87.12 96 ASN A O 1
ATOM 723 N N . GLU A 1 97 ? 2.726 16.608 10.224 1.00 84.81 97 GLU A N 1
ATOM 724 C CA . GLU A 1 97 ? 3.389 17.116 9.017 1.00 84.81 97 GLU A CA 1
ATOM 725 C C . GLU A 1 97 ? 4.889 17.369 9.213 1.00 84.81 97 GLU A C 1
ATOM 727 O O . GLU A 1 97 ? 5.658 17.265 8.259 1.00 84.81 97 GLU A O 1
ATOM 732 N N . THR A 1 98 ? 5.328 17.663 10.439 1.00 87.00 98 THR A N 1
ATOM 733 C CA . THR A 1 98 ? 6.749 17.909 10.729 1.00 87.00 98 THR A CA 1
ATOM 734 C C . THR A 1 98 ? 7.540 16.607 10.700 1.00 87.00 98 THR A C 1
ATOM 736 O O . THR A 1 98 ? 8.621 16.542 10.122 1.00 87.00 98 THR A O 1
ATOM 739 N N . GLU A 1 99 ? 6.991 15.558 11.308 1.00 85.19 99 GLU A N 1
ATOM 740 C CA . GLU A 1 99 ? 7.630 14.240 11.380 1.00 85.19 99 GLU A CA 1
ATOM 741 C C . GLU A 1 99 ? 7.322 13.369 10.156 1.00 85.19 99 GLU A C 1
ATOM 743 O O . GLU A 1 99 ? 7.994 12.366 9.938 1.00 85.19 99 GLU A O 1
ATOM 748 N N . GLN A 1 100 ? 6.344 13.769 9.336 1.00 83.25 100 GLN A N 1
ATOM 749 C CA . GLN A 1 100 ? 5.820 12.998 8.206 1.00 83.25 100 GLN A CA 1
ATOM 750 C C . GLN A 1 100 ? 5.312 11.610 8.637 1.00 83.25 100 GLN A C 1
ATOM 752 O O . GLN A 1 100 ? 5.453 10.621 7.916 1.00 83.25 100 GLN A O 1
ATOM 757 N N . THR A 1 101 ? 4.708 11.539 9.825 1.00 87.19 101 THR A N 1
ATOM 758 C CA . THR A 1 101 ? 4.227 10.305 10.454 1.00 87.19 101 THR A CA 1
ATOM 759 C C . THR A 1 101 ? 2.758 10.414 10.846 1.00 87.19 101 THR A C 1
ATOM 761 O O . THR A 1 101 ? 2.238 11.486 11.160 1.00 87.19 101 THR A O 1
ATOM 764 N N . PHE A 1 102 ? 2.065 9.276 10.857 1.00 89.38 102 PHE A N 1
ATOM 765 C CA . PHE A 1 102 ? 0.730 9.200 11.442 1.00 89.38 102 PHE A CA 1
ATOM 766 C C . PHE A 1 102 ? 0.821 9.292 12.963 1.00 89.38 102 PHE A C 1
ATOM 768 O O . PHE A 1 102 ? 1.616 8.587 13.588 1.00 89.38 102 PHE A O 1
ATOM 775 N N . THR A 1 103 ? -0.036 10.116 13.562 1.00 93.69 103 THR A N 1
ATOM 776 C CA . THR A 1 103 ? -0.206 10.133 15.017 1.00 93.69 103 THR A CA 1
ATOM 777 C C . THR A 1 103 ? -0.918 8.858 15.472 1.00 93.69 103 THR A C 1
ATOM 779 O O . THR A 1 103 ? -1.408 8.073 14.658 1.00 93.69 103 THR A O 1
ATOM 782 N N . GLU A 1 104 ? -1.036 8.643 16.782 1.00 93.50 104 GLU A N 1
ATOM 783 C CA . GLU A 1 104 ? -1.805 7.513 17.321 1.00 93.50 104 GLU A CA 1
ATOM 784 C C . GLU A 1 104 ? -3.255 7.492 16.795 1.00 93.50 104 GLU A C 1
ATOM 786 O O . GLU A 1 104 ? -3.771 6.435 16.423 1.00 93.50 104 GLU A O 1
ATOM 791 N N . GLN A 1 105 ? -3.877 8.670 16.665 1.00 93.00 105 GLN A N 1
ATOM 792 C CA . GLN A 1 105 ? -5.220 8.815 16.097 1.00 93.00 105 GLN A CA 1
ATOM 793 C C . GLN A 1 105 ? -5.243 8.462 14.604 1.00 93.00 105 GLN A C 1
ATOM 795 O O . GLN A 1 105 ? -6.139 7.748 14.147 1.00 93.00 105 GLN A O 1
ATOM 800 N N . GLY A 1 106 ? -4.228 8.886 13.844 1.00 94.31 106 GLY A N 1
ATOM 801 C CA . GLY A 1 106 ? -4.069 8.483 12.448 1.00 94.31 106 GLY A CA 1
ATOM 802 C C . GLY A 1 106 ? -3.892 6.981 12.291 1.00 94.31 106 GLY A C 1
ATOM 803 O O . GLY A 1 106 ? -4.558 6.369 11.459 1.00 94.31 106 GLY A O 1
ATOM 804 N N . GLN A 1 107 ? -3.086 6.348 13.141 1.00 94.50 107 GLN A N 1
ATOM 805 C CA . GLN A 1 107 ? -2.941 4.894 13.140 1.00 94.50 107 GLN A CA 1
ATOM 806 C C . GLN A 1 107 ? -4.260 4.181 13.459 1.00 94.50 107 GLN A C 1
ATOM 808 O O . GLN A 1 107 ? -4.567 3.162 12.841 1.00 94.50 107 GLN A O 1
ATOM 813 N N . GLU A 1 108 ? -5.082 4.700 14.373 1.00 95.81 108 GLU A N 1
ATOM 814 C CA . GLU A 1 108 ? -6.417 4.147 14.631 1.00 95.81 108 GLU A CA 1
ATOM 815 C C . GLU A 1 108 ? -7.348 4.272 13.412 1.00 95.81 108 GLU A C 1
ATOM 817 O O . GLU A 1 108 ? -8.073 3.323 13.078 1.00 95.81 108 GLU A O 1
ATOM 822 N N . GLN A 1 109 ? -7.282 5.394 12.689 1.00 95.44 109 GLN A N 1
ATOM 823 C CA . GLN A 1 109 ? -7.988 5.563 11.416 1.00 95.44 109 GLN A CA 1
ATOM 824 C C . GLN A 1 109 ? -7.510 4.555 10.366 1.00 95.44 109 GLN A C 1
ATOM 826 O O . GLN A 1 109 ? -8.335 3.924 9.703 1.00 95.44 109 GLN A O 1
ATOM 831 N N . LEU A 1 110 ? -6.200 4.316 10.267 1.00 97.06 110 LEU A N 1
ATOM 832 C CA . LEU A 1 110 ? -5.632 3.310 9.368 1.00 97.06 110 LEU A CA 1
ATOM 833 C C . LEU A 1 110 ? -6.070 1.889 9.742 1.00 97.06 110 LEU A C 1
ATOM 835 O O . LEU A 1 110 ? -6.488 1.134 8.866 1.00 97.06 110 LEU A O 1
ATOM 839 N N . ARG A 1 111 ? -6.067 1.519 11.031 1.00 98.19 111 ARG A N 1
ATOM 840 C CA . ARG A 1 111 ? -6.594 0.215 11.489 1.00 98.19 111 ARG A CA 1
ATOM 841 C C . ARG A 1 111 ? -8.072 0.068 11.130 1.00 98.19 111 ARG A C 1
ATOM 843 O O . ARG A 1 111 ? -8.511 -0.990 10.679 1.00 98.19 111 ARG A O 1
ATOM 850 N N . SER A 1 112 ? -8.841 1.143 11.274 1.00 97.81 112 SER A N 1
ATOM 851 C CA . SER A 1 112 ? -10.253 1.181 10.893 1.00 97.81 112 SER A CA 1
ATOM 852 C C . SER A 1 112 ? -10.460 1.089 9.376 1.00 97.81 112 SER A C 1
ATOM 854 O O . SER A 1 112 ? -11.454 0.503 8.932 1.00 97.81 112 SER A O 1
ATOM 856 N N . ALA A 1 113 ? -9.548 1.649 8.576 1.00 98.19 113 ALA A N 1
ATOM 857 C CA . ALA A 1 113 ? -9.525 1.498 7.123 1.00 98.19 113 ALA A CA 1
ATOM 858 C C . ALA A 1 113 ? -9.227 0.044 6.734 1.00 98.19 113 ALA A C 1
ATOM 860 O O . ALA A 1 113 ? -9.986 -0.548 5.969 1.00 98.19 113 ALA A O 1
ATOM 861 N N . ALA A 1 114 ? -8.209 -0.567 7.347 1.00 98.19 114 ALA A N 1
ATOM 862 C CA . ALA A 1 114 ? -7.853 -1.972 7.155 1.00 98.19 114 ALA A CA 1
ATOM 863 C C . ALA A 1 114 ? -9.007 -2.919 7.507 1.00 98.19 114 ALA A C 1
ATOM 865 O O . ALA A 1 114 ? -9.311 -3.844 6.757 1.00 98.19 114 ALA A O 1
ATOM 866 N N . ALA A 1 115 ? -9.725 -2.656 8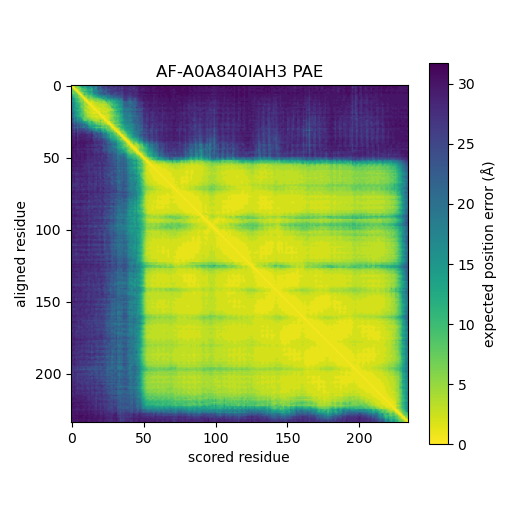.601 1.00 98.19 115 ALA A N 1
ATOM 867 C CA . ALA A 1 115 ? -10.905 -3.435 8.959 1.00 98.19 115 ALA A CA 1
ATOM 868 C C . ALA A 1 115 ? -12.016 -3.341 7.896 1.00 98.19 115 ALA A C 1
ATOM 870 O O . ALA A 1 115 ? -12.625 -4.356 7.559 1.00 98.19 115 ALA A O 1
ATOM 871 N N . ALA A 1 116 ? -12.278 -2.147 7.351 1.00 98.19 116 ALA A N 1
ATOM 872 C CA . ALA A 1 116 ? -13.265 -1.961 6.285 1.00 98.19 116 ALA A CA 1
ATOM 873 C C . ALA A 1 116 ? -12.830 -2.641 4.975 1.00 98.19 116 ALA A C 1
ATOM 875 O O . ALA A 1 116 ? -13.639 -3.311 4.337 1.00 98.19 116 ALA A O 1
ATOM 876 N N . TRP A 1 117 ? -11.546 -2.546 4.628 1.00 98.19 117 TRP A N 1
ATOM 877 C CA . TRP A 1 117 ? -10.947 -3.232 3.486 1.00 98.19 117 TRP A CA 1
ATOM 878 C C . TRP A 1 117 ? -11.076 -4.756 3.587 1.00 98.19 117 TRP A C 1
ATOM 880 O O . TRP A 1 117 ? -11.529 -5.412 2.653 1.00 98.19 117 TRP A O 1
ATOM 890 N N . ASN A 1 118 ? -10.784 -5.329 4.753 1.00 97.69 118 ASN A N 1
ATOM 891 C CA . ASN A 1 118 ? -10.929 -6.767 4.971 1.00 97.69 118 ASN A CA 1
ATOM 892 C C . ASN A 1 118 ? -12.392 -7.217 4.852 1.00 97.69 118 ASN A C 1
ATOM 894 O O . ASN A 1 118 ? -12.667 -8.298 4.333 1.00 97.69 118 ASN A O 1
ATOM 898 N N . ARG A 1 119 ? -13.350 -6.385 5.289 1.00 97.75 119 ARG A N 1
ATOM 899 C CA . ARG A 1 119 ? -14.783 -6.648 5.074 1.00 97.75 119 ARG A CA 1
ATOM 900 C C . ARG A 1 119 ? -15.164 -6.580 3.601 1.00 97.75 119 ARG A C 1
ATOM 902 O O . ARG A 1 119 ? -15.907 -7.445 3.155 1.00 97.75 119 ARG A O 1
ATOM 909 N N . TYR A 1 120 ? -14.634 -5.611 2.861 1.00 97.38 120 TYR A N 1
ATOM 910 C CA . TYR A 1 120 ? -14.811 -5.517 1.415 1.00 97.38 120 TYR A CA 1
ATOM 911 C C . TYR A 1 120 ? -14.318 -6.780 0.699 1.00 97.38 120 TYR A C 1
ATOM 913 O O . TYR A 1 120 ? -15.089 -7.401 -0.025 1.00 97.38 120 TYR A O 1
ATOM 921 N N . LEU A 1 121 ? -13.081 -7.214 0.959 1.00 96.81 121 LEU A N 1
ATOM 922 C CA . LEU A 1 121 ? -12.522 -8.419 0.338 1.00 96.81 121 LEU A CA 1
ATOM 923 C C . LEU A 1 121 ? -13.265 -9.699 0.744 1.00 96.81 121 LEU A C 1
ATOM 925 O O . LEU A 1 121 ? -13.433 -10.600 -0.074 1.00 96.81 121 LEU A O 1
ATOM 929 N N . ALA A 1 122 ? -13.769 -9.774 1.979 1.00 97.25 122 ALA A N 1
ATOM 930 C CA . ALA A 1 122 ? -14.570 -10.909 2.441 1.00 97.25 122 ALA A CA 1
ATOM 931 C C . ALA A 1 122 ? -15.911 -11.056 1.699 1.00 97.25 122 ALA A C 1
ATOM 933 O O . ALA A 1 122 ? -16.487 -12.143 1.701 1.00 97.25 122 ALA A O 1
ATOM 934 N N . LEU A 1 123 ? -16.405 -9.988 1.062 1.00 96.81 123 LEU A N 1
ATOM 935 C CA . LEU A 1 123 ? -17.584 -10.034 0.194 1.00 96.81 123 LEU A CA 1
ATOM 936 C C . LEU A 1 123 ? -17.267 -10.534 -1.221 1.00 96.81 123 LEU A C 1
ATOM 938 O O . LEU A 1 123 ? -18.193 -10.649 -2.016 1.00 96.81 123 LEU A O 1
ATOM 942 N N . GLN A 1 124 ? -15.998 -10.849 -1.511 1.00 94.25 124 GLN A N 1
ATOM 943 C CA . GLN A 1 124 ? -15.532 -11.403 -2.785 1.00 94.25 124 GLN A CA 1
ATOM 944 C C . GLN A 1 124 ? -16.042 -10.597 -3.990 1.00 94.25 124 GLN A C 1
ATOM 946 O O . GLN A 1 124 ? -16.774 -11.126 -4.824 1.00 94.25 124 GLN A O 1
ATOM 951 N N . PRO A 1 125 ? -15.708 -9.296 -4.075 1.00 92.50 125 PRO A N 1
ATOM 952 C CA . PRO A 1 125 ? -16.107 -8.486 -5.216 1.00 92.50 125 PRO A CA 1
ATOM 953 C C . PRO A 1 125 ? -15.497 -9.070 -6.495 1.00 92.50 125 PRO A C 1
ATOM 955 O O . PRO A 1 125 ? -14.297 -9.334 -6.531 1.00 92.50 125 PRO A O 1
ATOM 958 N N . ASP A 1 126 ? -16.301 -9.209 -7.553 1.00 89.81 126 ASP A N 1
ATOM 959 C CA . ASP A 1 126 ? -15.854 -9.778 -8.837 1.00 89.81 126 ASP A CA 1
ATOM 960 C C . ASP A 1 126 ? -14.620 -9.060 -9.405 1.00 89.81 126 ASP A C 1
ATOM 962 O O . ASP A 1 126 ? -13.774 -9.658 -10.069 1.00 89.81 126 ASP A O 1
ATOM 966 N N . ARG A 1 127 ? -14.528 -7.751 -9.151 1.00 89.56 127 ARG A N 1
ATOM 967 C CA . ARG A 1 127 ? -13.396 -6.897 -9.509 1.00 89.56 127 ARG A CA 1
ATOM 968 C C . ARG A 1 127 ? -13.071 -5.962 -8.349 1.00 89.56 127 ARG A C 1
ATOM 970 O O . ARG A 1 127 ? -13.743 -4.936 -8.204 1.00 89.56 127 ARG A O 1
ATOM 977 N N . PRO A 1 128 ? -12.081 -6.304 -7.508 1.00 93.88 128 PRO A N 1
ATOM 978 C CA . PRO A 1 128 ? -11.638 -5.409 -6.457 1.00 93.88 128 PRO A CA 1
ATOM 979 C C . PRO A 1 128 ? -11.093 -4.092 -7.043 1.00 93.88 128 PRO A C 1
ATOM 981 O O . PRO A 1 128 ? -10.409 -4.111 -8.064 1.00 93.88 128 PRO A O 1
ATOM 984 N N . ASP A 1 129 ? -11.380 -2.947 -6.416 1.00 90.62 129 ASP A N 1
ATOM 985 C CA . ASP A 1 129 ? -10.929 -1.638 -6.913 1.00 90.62 129 ASP A CA 1
ATOM 986 C C . ASP A 1 129 ? -9.408 -1.464 -6.705 1.00 90.62 129 ASP A C 1
ATOM 988 O O . ASP A 1 129 ? -8.955 -1.367 -5.553 1.00 90.62 129 ASP A O 1
ATOM 992 N N . PRO A 1 130 ? -8.600 -1.365 -7.782 1.00 93.31 130 PRO A N 1
ATOM 993 C CA . PRO A 1 130 ? -7.150 -1.222 -7.669 1.00 93.31 130 PRO A CA 1
ATOM 994 C C . PRO A 1 130 ? -6.730 0.111 -7.038 1.00 93.31 130 PRO A C 1
ATOM 996 O O . PRO A 1 130 ? -5.642 0.210 -6.473 1.00 93.31 130 PRO A O 1
ATOM 999 N N . ASN A 1 131 ? -7.571 1.149 -7.081 1.00 93.44 131 ASN A N 1
ATOM 1000 C CA . ASN A 1 131 ? -7.267 2.421 -6.428 1.00 93.44 131 ASN A CA 1
ATOM 1001 C C . ASN A 1 131 ? -7.339 2.289 -4.912 1.00 93.44 131 ASN A C 1
ATOM 1003 O O . ASN A 1 131 ? -6.438 2.751 -4.216 1.00 93.44 131 ASN A O 1
ATOM 1007 N N . VAL A 1 132 ? -8.376 1.623 -4.400 1.00 95.19 132 VAL A N 1
ATOM 1008 C CA . VAL A 1 132 ? -8.482 1.352 -2.963 1.00 95.19 132 VAL A CA 1
ATOM 1009 C C . VAL A 1 132 ? -7.372 0.396 -2.533 1.00 95.19 132 VAL A C 1
ATOM 1011 O O . VAL A 1 132 ? -6.735 0.642 -1.514 1.00 95.19 132 VAL A O 1
ATOM 1014 N N . ALA A 1 133 ? -7.049 -0.614 -3.345 1.00 97.12 133 ALA A N 1
ATOM 1015 C CA . ALA A 1 133 ? -5.933 -1.516 -3.076 1.00 97.12 133 ALA A CA 1
ATOM 1016 C C . ALA A 1 133 ? -4.583 -0.774 -2.966 1.00 97.12 133 ALA A C 1
ATOM 1018 O O . ALA A 1 133 ? -3.842 -0.998 -2.013 1.00 97.12 133 ALA A O 1
ATOM 1019 N N . ARG A 1 134 ? -4.290 0.182 -3.864 1.00 95.44 134 ARG A N 1
ATOM 1020 C CA . ARG A 1 134 ? -3.096 1.048 -3.767 1.00 95.44 134 ARG A CA 1
ATOM 1021 C C . ARG A 1 134 ? -3.062 1.862 -2.472 1.00 95.44 134 ARG A C 1
ATOM 1023 O O . ARG A 1 134 ? -2.018 1.935 -1.829 1.00 95.44 134 ARG A O 1
ATOM 1030 N N . LEU A 1 135 ? -4.191 2.455 -2.075 1.00 95.12 135 LEU A N 1
ATOM 1031 C CA . LEU A 1 135 ? -4.282 3.192 -0.807 1.00 95.12 135 LEU A CA 1
ATOM 1032 C C . LEU A 1 135 ? -4.020 2.272 0.386 1.00 95.12 135 LEU A C 1
ATOM 1034 O O . LEU A 1 135 ? -3.276 2.631 1.294 1.00 95.12 135 LEU A O 1
ATOM 1038 N N . MET A 1 136 ? -4.584 1.067 0.365 1.00 98.00 136 MET A N 1
ATOM 1039 C CA . MET A 1 136 ? -4.395 0.103 1.441 1.00 98.00 136 MET A CA 1
ATOM 1040 C C . MET A 1 136 ? -2.968 -0.440 1.493 1.00 98.00 136 MET A C 1
ATOM 1042 O O . MET A 1 136 ? -2.433 -0.579 2.586 1.00 98.00 136 MET A O 1
ATOM 1046 N N . ALA A 1 137 ? -2.303 -0.648 0.355 1.00 96.69 137 ALA A N 1
ATOM 1047 C CA . ALA A 1 137 ? -0.883 -0.995 0.335 1.00 96.69 137 ALA A CA 1
ATOM 1048 C C . ALA A 1 137 ? -0.023 0.055 1.061 1.00 96.69 137 ALA A C 1
ATOM 1050 O O . ALA A 1 137 ? 0.857 -0.308 1.838 1.00 96.69 137 ALA A O 1
ATOM 1051 N N . ASN A 1 138 ? -0.334 1.344 0.888 1.00 93.44 138 ASN A N 1
ATOM 1052 C CA . ASN A 1 138 ? 0.320 2.424 1.633 1.00 93.44 138 ASN A CA 1
ATOM 1053 C C . ASN A 1 138 ? -0.068 2.428 3.117 1.00 93.44 138 ASN A C 1
ATOM 1055 O O . ASN A 1 138 ? 0.782 2.660 3.966 1.00 93.44 138 ASN A O 1
ATOM 1059 N N . ALA A 1 139 ? -1.328 2.135 3.454 1.00 95.94 139 ALA A N 1
ATOM 1060 C CA . ALA A 1 139 ? -1.761 1.994 4.848 1.00 95.94 139 ALA A CA 1
ATOM 1061 C C . ALA A 1 139 ? -0.995 0.882 5.583 1.00 95.94 139 ALA A C 1
ATOM 1063 O O . ALA A 1 139 ? -0.782 0.958 6.789 1.00 95.94 139 ALA A O 1
ATOM 1064 N N . PHE A 1 140 ? -0.590 -0.155 4.854 1.00 97.31 140 PHE A N 1
ATOM 1065 C CA . PHE A 1 140 ? 0.146 -1.303 5.367 1.00 97.31 140 PHE A CA 1
ATOM 1066 C C . PHE A 1 140 ? 1.673 -1.133 5.334 1.00 97.31 140 PHE A C 1
ATOM 1068 O O . PHE A 1 140 ? 2.384 -2.063 5.721 1.00 97.31 140 PHE A O 1
ATOM 1075 N N . SER A 1 141 ? 2.183 0.030 4.916 1.00 91.38 141 SER A N 1
ATOM 1076 C CA . SER A 1 141 ? 3.620 0.312 4.883 1.00 91.38 141 SER A CA 1
ATOM 1077 C C . SER A 1 141 ? 4.255 0.310 6.278 1.00 91.38 141 SER A C 1
ATOM 1079 O O . SER A 1 141 ? 3.567 0.413 7.296 1.00 91.38 141 SER A O 1
ATOM 1081 N N . GLU A 1 142 ? 5.586 0.236 6.321 1.00 88.69 142 GLU A N 1
ATOM 1082 C CA . GLU A 1 142 ? 6.382 0.284 7.556 1.00 88.69 142 GLU A CA 1
ATOM 1083 C C . GLU A 1 142 ? 6.116 1.548 8.391 1.00 88.69 142 GLU A C 1
ATOM 1085 O O . GLU A 1 142 ? 5.988 1.472 9.609 1.00 88.69 142 GLU A O 1
ATOM 1090 N N . THR A 1 143 ? 5.947 2.701 7.737 1.00 85.50 143 THR A N 1
ATOM 1091 C CA . THR A 1 143 ? 5.681 3.994 8.394 1.00 85.50 143 THR A CA 1
ATOM 1092 C C . THR A 1 143 ? 4.230 4.172 8.854 1.00 85.50 143 THR A C 1
ATOM 1094 O O . THR A 1 143 ? 3.889 5.193 9.454 1.00 85.50 143 THR A O 1
ATOM 1097 N N . ALA A 1 144 ? 3.367 3.199 8.560 1.00 92.38 144 ALA A N 1
ATOM 1098 C CA . ALA A 1 144 ? 1.941 3.225 8.836 1.00 92.38 144 ALA A CA 1
ATOM 1099 C C . ALA A 1 144 ? 1.555 2.074 9.783 1.00 92.38 144 ALA A C 1
ATOM 1101 O O . ALA A 1 144 ? 1.825 2.140 10.981 1.00 92.38 144 ALA A O 1
ATOM 1102 N N . LEU A 1 145 ? 0.904 1.020 9.280 1.00 94.88 145 LEU A N 1
ATOM 1103 C CA . LEU A 1 145 ? 0.506 -0.131 10.101 1.00 94.88 145 LEU A CA 1
ATOM 1104 C C . LEU A 1 145 ? 1.595 -1.198 10.256 1.00 94.88 145 LEU A C 1
ATOM 1106 O O . LEU A 1 145 ? 1.407 -2.113 11.056 1.00 94.88 145 LEU A O 1
ATOM 1110 N N . ASN A 1 146 ? 2.689 -1.097 9.499 1.00 95.19 146 ASN A N 1
ATOM 1111 C CA . ASN A 1 146 ? 3.785 -2.060 9.442 1.00 95.19 146 ASN A CA 1
ATOM 1112 C C . ASN A 1 146 ? 3.305 -3.505 9.201 1.00 95.19 146 ASN A C 1
ATOM 1114 O O . ASN A 1 146 ? 3.562 -4.421 9.981 1.00 95.19 146 ASN A O 1
ATOM 1118 N N . GLN A 1 147 ? 2.540 -3.703 8.121 1.00 97.06 147 GLN A N 1
ATOM 1119 C CA . GLN A 1 147 ? 1.935 -4.988 7.744 1.00 97.06 147 GLN A CA 1
ATOM 1120 C C . GLN A 1 147 ? 2.325 -5.374 6.308 1.00 97.06 147 GLN A C 1
ATOM 1122 O O . GLN A 1 147 ? 1.464 -5.457 5.427 1.00 97.06 147 GLN A O 1
ATOM 1127 N N . PRO A 1 148 ? 3.611 -5.665 6.039 1.00 96.62 148 PRO A N 1
ATOM 1128 C CA . PRO A 1 148 ? 4.109 -5.862 4.675 1.00 96.62 148 PRO A CA 1
ATOM 1129 C C . PRO A 1 148 ? 3.413 -7.011 3.928 1.00 96.62 148 PRO A C 1
ATOM 1131 O O . PRO A 1 148 ? 3.229 -6.943 2.714 1.00 96.62 148 PRO A O 1
ATOM 1134 N N . ALA A 1 149 ? 2.957 -8.048 4.639 1.00 97.62 149 ALA A N 1
ATOM 1135 C CA . ALA A 1 149 ? 2.213 -9.152 4.032 1.00 97.62 149 ALA A CA 1
ATOM 1136 C C . ALA A 1 149 ? 0.852 -8.713 3.465 1.00 97.62 149 ALA A C 1
ATOM 1138 O O . ALA A 1 149 ? 0.457 -9.183 2.397 1.00 97.62 149 ALA A O 1
ATOM 1139 N N . GLU A 1 150 ? 0.148 -7.812 4.157 1.00 98.00 150 GLU A N 1
ATOM 1140 C CA . GLU A 1 150 ? -1.126 -7.261 3.685 1.00 98.00 150 GLU A CA 1
ATOM 1141 C C . GLU A 1 150 ? -0.901 -6.218 2.583 1.00 98.00 150 GLU A C 1
ATOM 1143 O O . GLU A 1 150 ? -1.672 -6.167 1.624 1.00 98.00 150 GLU A O 1
ATOM 1148 N N . ALA A 1 151 ? 0.200 -5.457 2.646 1.00 97.75 151 ALA A N 1
ATOM 1149 C CA . ALA A 1 151 ? 0.615 -4.575 1.555 1.00 97.75 151 ALA A CA 1
ATOM 1150 C C . ALA A 1 151 ? 0.855 -5.357 0.255 1.00 97.75 151 ALA A C 1
ATOM 1152 O O . ALA A 1 151 ? 0.339 -4.983 -0.798 1.00 97.75 151 ALA A O 1
ATOM 1153 N N . ALA A 1 152 ? 1.579 -6.480 0.339 1.00 98.06 152 ALA A N 1
ATOM 1154 C CA . ALA A 1 152 ? 1.812 -7.364 -0.798 1.00 98.06 152 ALA A CA 1
ATOM 1155 C C . ALA A 1 152 ? 0.488 -7.889 -1.379 1.00 98.06 152 ALA A C 1
ATOM 1157 O O . ALA A 1 152 ? 0.275 -7.786 -2.580 1.00 98.06 152 ALA A O 1
ATOM 1158 N N . ARG A 1 153 ? -0.445 -8.365 -0.542 1.00 97.81 153 ARG A N 1
ATOM 1159 C CA . ARG A 1 153 ? -1.770 -8.824 -1.009 1.00 97.81 153 ARG A CA 1
ATOM 1160 C C . ARG A 1 153 ? -2.587 -7.730 -1.686 1.00 97.81 153 ARG A C 1
ATOM 1162 O O . ARG A 1 153 ? -3.253 -7.980 -2.685 1.00 97.81 153 ARG A O 1
ATOM 1169 N N . ALA A 1 154 ? -2.548 -6.511 -1.156 1.00 97.69 154 ALA A N 1
ATOM 1170 C CA . ALA A 1 154 ? -3.210 -5.384 -1.794 1.00 97.69 154 ALA A CA 1
ATOM 1171 C C . ALA A 1 154 ? -2.572 -5.071 -3.160 1.00 97.69 154 ALA A C 1
ATOM 1173 O O . ALA A 1 154 ? -3.283 -4.802 -4.122 1.00 97.69 154 ALA A O 1
ATOM 1174 N N . LEU A 1 155 ? -1.247 -5.165 -3.284 1.00 97.81 155 LEU A N 1
ATOM 1175 C CA . LEU A 1 155 ? -0.553 -4.954 -4.555 1.00 97.81 155 LEU A CA 1
ATOM 1176 C C . LEU A 1 155 ? -0.781 -6.071 -5.576 1.00 97.81 155 LEU A C 1
ATOM 1178 O O . LEU A 1 155 ? -0.766 -5.765 -6.762 1.00 97.81 155 LEU A O 1
ATOM 1182 N N . GLU A 1 156 ? -1.066 -7.308 -5.156 1.00 97.50 156 GLU A N 1
ATOM 1183 C CA . GLU A 1 156 ? -1.485 -8.381 -6.076 1.00 97.50 156 GLU A CA 1
ATOM 1184 C C . GLU A 1 156 ? -2.732 -7.963 -6.868 1.00 97.50 156 GLU A C 1
ATOM 1186 O O . GLU A 1 156 ? -2.739 -8.034 -8.096 1.00 97.50 156 GLU A O 1
ATOM 1191 N N . ILE A 1 157 ? -3.732 -7.391 -6.186 1.00 97.06 157 ILE A N 1
ATOM 1192 C CA . ILE A 1 157 ? -4.934 -6.836 -6.831 1.00 97.06 157 ILE A CA 1
ATOM 1193 C C . ILE A 1 157 ? -4.559 -5.741 -7.835 1.00 97.06 157 ILE A C 1
ATOM 1195 O O . ILE A 1 157 ? -5.121 -5.667 -8.927 1.00 97.06 157 ILE A O 1
ATOM 1199 N N . VAL A 1 158 ? -3.610 -4.873 -7.475 1.00 96.94 158 VAL A N 1
ATOM 1200 C CA . VAL A 1 158 ? -3.166 -3.787 -8.358 1.00 96.94 158 VAL A CA 1
ATOM 1201 C C . VAL A 1 158 ? -2.508 -4.351 -9.609 1.00 96.94 158 VAL A C 1
ATOM 1203 O O . VAL A 1 158 ? -2.846 -3.920 -10.704 1.00 96.94 158 VAL A O 1
ATOM 1206 N N . THR A 1 159 ? -1.606 -5.321 -9.467 1.00 96.88 159 THR A N 1
ATOM 1207 C CA . THR A 1 159 ? -0.895 -5.923 -10.598 1.00 96.88 159 THR A CA 1
ATOM 1208 C C . THR A 1 159 ? -1.799 -6.768 -11.491 1.00 96.88 159 THR A C 1
ATOM 1210 O O . THR A 1 159 ? -1.544 -6.858 -12.686 1.00 96.88 159 THR A O 1
ATOM 1213 N N . GLU A 1 160 ? -2.868 -7.354 -10.946 1.00 95.38 160 GLU A N 1
ATOM 1214 C CA . GLU A 1 160 ? -3.867 -8.092 -11.728 1.00 95.38 160 GLU A CA 1
ATOM 1215 C C . GLU A 1 160 ? -4.717 -7.170 -12.614 1.00 95.38 160 GLU A C 1
ATOM 1217 O O . GLU A 1 160 ? -5.067 -7.541 -13.734 1.00 95.38 160 GLU A O 1
ATOM 1222 N N . GLN A 1 161 ? -5.069 -5.978 -12.123 1.00 92.94 161 GLN A N 1
ATOM 1223 C CA . GLN A 1 161 ? -5.946 -5.045 -12.846 1.00 92.94 161 GLN A CA 1
ATOM 1224 C C . GLN A 1 161 ? -5.179 -4.020 -13.694 1.00 92.94 161 GLN A C 1
ATOM 1226 O O . GLN A 1 161 ? -5.678 -3.582 -14.729 1.00 92.94 161 GLN A O 1
ATOM 1231 N N . ASP A 1 162 ? -3.994 -3.612 -13.246 1.00 92.12 162 ASP A N 1
ATOM 1232 C CA . ASP A 1 162 ? -3.177 -2.540 -13.819 1.00 92.12 162 ASP A CA 1
ATOM 1233 C C . ASP A 1 162 ? -1.684 -2.944 -13.794 1.00 92.12 162 ASP A C 1
ATOM 1235 O O . ASP A 1 162 ? -0.881 -2.400 -13.019 1.00 92.12 162 ASP A O 1
ATOM 1239 N N . PRO A 1 163 ? -1.303 -3.967 -14.589 1.00 95.25 163 PRO A N 1
ATOM 1240 C CA . PRO A 1 163 ? 0.051 -4.502 -14.598 1.00 95.25 163 PRO A CA 1
ATOM 1241 C C . PRO A 1 163 ? 1.042 -3.457 -15.108 1.00 95.25 163 PRO A C 1
ATOM 1243 O O . PRO A 1 163 ? 0.952 -2.956 -16.228 1.00 95.25 163 PRO A O 1
ATOM 1246 N N . SER A 1 164 ? 2.043 -3.156 -14.287 1.00 96.38 164 SER A N 1
ATOM 1247 C CA . SER A 1 164 ? 3.132 -2.263 -14.661 1.00 96.38 164 SER A CA 1
ATOM 1248 C C . SER A 1 164 ? 4.419 -2.654 -13.953 1.00 96.38 164 SER A C 1
ATOM 1250 O O . SER A 1 164 ? 4.404 -3.198 -12.847 1.00 96.38 164 SER A O 1
ATOM 1252 N N . SER A 1 165 ? 5.550 -2.301 -14.566 1.00 96.94 165 SER A N 1
ATOM 1253 C CA . SER A 1 165 ? 6.874 -2.493 -13.970 1.00 96.94 165 SER A CA 1
ATOM 1254 C C . SER A 1 165 ? 6.965 -1.918 -12.547 1.00 96.94 165 SER A C 1
ATOM 1256 O O . SER A 1 165 ? 7.508 -2.553 -11.642 1.00 96.94 165 SER A O 1
ATOM 1258 N N . ALA A 1 166 ? 6.364 -0.746 -12.320 1.00 95.38 166 ALA A N 1
ATOM 1259 C CA . ALA A 1 166 ? 6.345 -0.096 -11.013 1.00 95.38 166 ALA A CA 1
ATOM 1260 C C . ALA A 1 166 ? 5.479 -0.855 -9.991 1.00 95.38 166 ALA A C 1
ATOM 1262 O O . ALA A 1 166 ? 5.923 -1.084 -8.867 1.00 95.38 166 ALA A O 1
ATOM 1263 N N . ALA A 1 167 ? 4.272 -1.290 -10.376 1.00 95.06 167 ALA A N 1
ATOM 1264 C CA . ALA A 1 167 ? 3.388 -2.043 -9.485 1.00 95.06 167 ALA A CA 1
ATOM 1265 C C . ALA A 1 167 ? 4.026 -3.369 -9.042 1.00 95.06 167 ALA A C 1
ATOM 1267 O O . ALA A 1 167 ? 4.027 -3.684 -7.852 1.00 95.06 167 ALA A O 1
ATOM 1268 N N . PHE A 1 168 ? 4.651 -4.093 -9.974 1.00 98.38 168 PHE A N 1
ATOM 1269 C CA . PHE A 1 168 ? 5.368 -5.329 -9.667 1.00 98.38 168 PHE A CA 1
ATOM 1270 C C . PHE A 1 168 ? 6.643 -5.099 -8.842 1.00 98.38 168 PHE A C 1
ATOM 1272 O O . PHE A 1 168 ? 6.945 -5.902 -7.964 1.00 98.38 168 PHE A O 1
ATOM 1279 N N . SER A 1 169 ? 7.355 -3.983 -9.037 1.00 97.94 169 SER A N 1
ATOM 1280 C CA . SER A 1 169 ? 8.511 -3.624 -8.195 1.00 97.94 169 SER A CA 1
ATOM 1281 C C . SER A 1 169 ? 8.099 -3.394 -6.734 1.00 97.94 169 SER A C 1
ATOM 1283 O O . SER A 1 169 ? 8.763 -3.860 -5.804 1.00 97.94 169 SER A O 1
ATOM 1285 N N . ASN A 1 170 ? 6.967 -2.716 -6.523 1.00 96.12 170 ASN A N 1
ATOM 1286 C CA . ASN A 1 170 ? 6.408 -2.512 -5.188 1.00 96.12 170 ASN A CA 1
ATOM 1287 C C . ASN A 1 170 ? 5.951 -3.842 -4.576 1.00 96.12 170 ASN A C 1
ATOM 1289 O O . ASN A 1 170 ? 6.262 -4.115 -3.417 1.00 96.12 170 ASN A O 1
ATOM 1293 N N . LEU A 1 171 ? 5.264 -4.690 -5.354 1.00 98.19 171 LEU A N 1
ATOM 1294 C CA . LEU A 1 171 ? 4.853 -6.023 -4.905 1.00 98.19 171 LEU A CA 1
ATOM 1295 C C . LEU A 1 171 ? 6.066 -6.855 -4.479 1.00 98.19 171 LEU A C 1
ATOM 1297 O O . LEU A 1 171 ? 6.028 -7.476 -3.419 1.00 98.19 171 LEU A O 1
ATOM 1301 N N . ALA A 1 172 ? 7.150 -6.820 -5.259 1.00 98.38 172 ALA A N 1
ATOM 1302 C CA . ALA A 1 172 ? 8.388 -7.518 -4.942 1.00 98.38 172 ALA A CA 1
ATOM 1303 C C . ALA A 1 172 ? 8.959 -7.082 -3.589 1.00 98.38 172 ALA A C 1
ATOM 1305 O O . ALA A 1 172 ? 9.212 -7.910 -2.716 1.00 98.38 172 ALA A O 1
ATOM 1306 N N . THR A 1 173 ? 9.063 -5.767 -3.393 1.00 97.00 173 THR A N 1
ATOM 1307 C CA . THR A 1 173 ? 9.608 -5.159 -2.173 1.00 97.00 173 THR A CA 1
ATOM 1308 C C . THR A 1 173 ? 8.801 -5.560 -0.939 1.00 97.00 173 THR A C 1
ATOM 1310 O O . THR A 1 173 ? 9.359 -6.082 0.025 1.00 97.00 173 THR A O 1
ATOM 1313 N N . TYR A 1 174 ? 7.475 -5.395 -0.973 1.00 97.69 174 TYR A N 1
ATOM 1314 C CA . TYR A 1 174 ? 6.622 -5.772 0.156 1.00 97.69 174 TYR A CA 1
ATOM 1315 C C . TYR A 1 174 ? 6.564 -7.284 0.381 1.00 97.69 174 TYR A C 1
ATOM 1317 O O . TYR A 1 174 ? 6.499 -7.726 1.526 1.00 97.69 174 TYR A O 1
ATOM 1325 N N . ALA A 1 175 ? 6.634 -8.093 -0.678 1.00 98.12 175 ALA A N 1
ATOM 1326 C CA . ALA A 1 175 ? 6.715 -9.541 -0.545 1.00 98.12 175 ALA A CA 1
ATOM 1327 C C . ALA A 1 175 ? 8.015 -9.969 0.155 1.00 98.12 175 ALA A C 1
ATOM 1329 O O . ALA A 1 175 ? 7.957 -10.806 1.055 1.00 98.12 175 ALA A O 1
ATOM 1330 N N . TRP A 1 176 ? 9.164 -9.375 -0.178 1.00 97.88 176 TRP A N 1
ATOM 1331 C CA . TRP A 1 176 ? 10.423 -9.640 0.526 1.00 97.88 176 TRP A CA 1
ATOM 1332 C C . TRP A 1 176 ? 10.388 -9.179 1.983 1.00 97.88 176 TRP A C 1
ATOM 1334 O O . TRP A 1 176 ? 10.756 -9.962 2.857 1.00 97.88 176 TRP A O 1
ATOM 1344 N N . LEU A 1 177 ? 9.867 -7.975 2.261 1.00 95.12 177 LEU A N 1
ATOM 1345 C CA . LEU A 1 177 ? 9.652 -7.482 3.632 1.00 95.12 177 LEU A CA 1
ATOM 1346 C C . LEU A 1 177 ? 8.738 -8.413 4.443 1.00 95.12 177 LEU A C 1
ATOM 1348 O O . LEU A 1 177 ? 8.922 -8.596 5.641 1.00 95.12 177 LEU A O 1
ATOM 1352 N N . ALA A 1 178 ? 7.767 -9.047 3.787 1.00 95.56 178 ALA A N 1
ATOM 1353 C CA . ALA A 1 178 ? 6.880 -10.032 4.393 1.00 95.56 178 ALA A CA 1
ATOM 1354 C C . ALA A 1 178 ? 7.499 -11.439 4.528 1.00 95.56 178 ALA A C 1
ATOM 1356 O O . ALA A 1 178 ? 6.789 -12.378 4.892 1.00 95.56 178 ALA A O 1
ATOM 1357 N N . GLY A 1 179 ? 8.774 -11.625 4.165 1.00 95.25 179 GLY A N 1
ATOM 1358 C CA . GLY A 1 179 ? 9.448 -12.928 4.135 1.00 95.25 179 GLY A CA 1
ATOM 1359 C C . GLY A 1 179 ? 8.988 -13.861 3.004 1.00 95.25 179 GLY A C 1
ATOM 1360 O O . GLY A 1 179 ? 9.378 -15.027 2.955 1.00 95.25 179 GLY A O 1
ATOM 1361 N N . GLN A 1 180 ? 8.173 -13.380 2.064 1.00 96.69 180 GLN A N 1
ATOM 1362 C CA . GLN A 1 180 ? 7.614 -14.147 0.948 1.00 96.69 180 GLN A CA 1
ATOM 1363 C C . GLN A 1 180 ? 8.585 -14.179 -0.245 1.00 96.69 180 GLN A C 1
ATOM 1365 O O . GLN A 1 180 ? 8.242 -13.741 -1.342 1.00 96.69 180 GLN A O 1
ATOM 1370 N N . GLN A 1 181 ? 9.792 -14.726 -0.045 1.00 96.62 181 GLN A N 1
ATOM 1371 C CA . GLN A 1 181 ? 10.894 -14.669 -1.023 1.00 96.62 181 GLN A CA 1
ATOM 1372 C C . GLN A 1 181 ? 10.492 -15.087 -2.443 1.00 96.62 181 GLN A C 1
ATOM 1374 O O . GLN A 1 181 ? 10.619 -14.303 -3.377 1.00 96.62 181 GLN A O 1
ATOM 1379 N N . ARG A 1 182 ? 9.868 -16.262 -2.598 1.00 97.75 182 ARG A N 1
ATOM 1380 C CA . ARG A 1 182 ? 9.422 -16.746 -3.915 1.00 97.75 182 ARG A CA 1
ATOM 1381 C C . ARG A 1 182 ? 8.454 -15.786 -4.615 1.00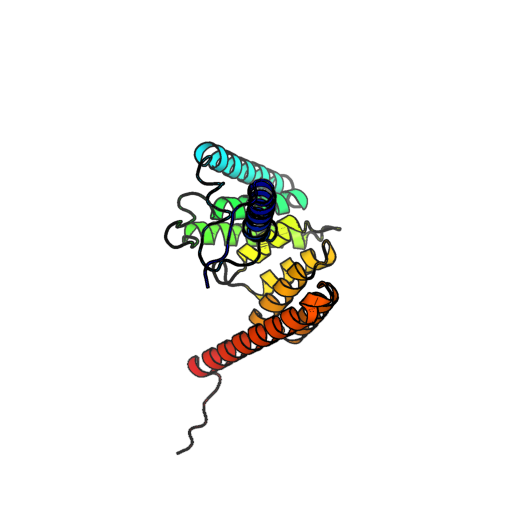 97.75 182 ARG A C 1
ATOM 1383 O O . ARG A 1 182 ? 8.517 -15.651 -5.831 1.00 97.75 182 ARG A O 1
ATOM 1390 N N . LYS A 1 183 ? 7.538 -15.158 -3.872 1.00 97.81 183 LYS A N 1
ATOM 1391 C CA . LYS A 1 183 ? 6.594 -14.188 -4.445 1.00 97.81 183 LYS A CA 1
ATOM 1392 C C . LYS A 1 183 ? 7.331 -12.920 -4.866 1.00 97.81 183 LYS A C 1
ATOM 1394 O O . LYS A 1 183 ? 7.083 -12.420 -5.958 1.00 97.81 183 LYS A O 1
ATOM 1399 N N . GLY A 1 184 ? 8.251 -12.449 -4.026 1.00 98.12 184 GLY A N 1
ATOM 1400 C CA . GLY A 1 184 ? 9.066 -11.281 -4.328 1.00 98.12 184 GLY A CA 1
ATOM 1401 C C . GLY A 1 184 ? 9.905 -11.464 -5.590 1.00 98.12 184 GLY A C 1
ATOM 1402 O O . GLY A 1 184 ? 9.874 -10.608 -6.467 1.00 98.12 184 GLY A O 1
ATOM 1403 N N . ASP A 1 185 ? 10.541 -12.624 -5.748 1.00 98.31 185 ASP A N 1
ATOM 1404 C CA . ASP A 1 185 ? 11.368 -12.934 -6.919 1.00 98.31 185 ASP A CA 1
ATOM 1405 C C . ASP A 1 185 ? 10.544 -13.021 -8.214 1.00 98.31 185 ASP A C 1
ATOM 1407 O O . ASP A 1 185 ? 10.966 -12.517 -9.257 1.00 98.31 185 ASP A O 1
ATOM 1411 N N . LEU A 1 186 ? 9.349 -13.625 -8.151 1.00 98.44 186 LEU A N 1
ATOM 1412 C CA . LEU A 1 186 ? 8.424 -13.678 -9.289 1.00 98.44 186 LEU A CA 1
ATOM 1413 C C . LEU A 1 186 ? 7.959 -12.274 -9.691 1.00 98.44 186 LEU A C 1
ATOM 1415 O O . LEU A 1 186 ? 8.013 -11.924 -10.867 1.00 98.44 186 LEU A O 1
ATOM 1419 N N . ALA A 1 187 ? 7.565 -11.450 -8.718 1.00 98.44 187 ALA A N 1
ATOM 1420 C CA . ALA A 1 187 ? 7.168 -1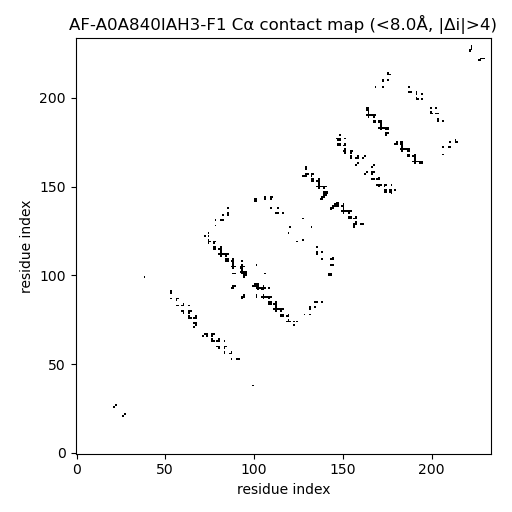0.072 -8.974 1.00 98.44 187 ALA A CA 1
ATOM 1421 C C . ALA A 1 187 ? 8.338 -9.230 -9.515 1.00 98.44 187 ALA A C 1
ATOM 1423 O O . ALA A 1 187 ? 8.153 -8.444 -10.437 1.00 98.44 187 ALA A O 1
ATOM 1424 N N . ALA A 1 188 ? 9.560 -9.420 -9.012 1.00 98.56 188 ALA A N 1
ATOM 1425 C CA . ALA A 1 188 ? 10.743 -8.714 -9.500 1.00 98.56 188 ALA A CA 1
ATOM 1426 C C . ALA A 1 188 ? 11.083 -9.082 -10.953 1.00 98.56 188 ALA A C 1
ATOM 1428 O O . ALA A 1 188 ? 11.461 -8.216 -11.744 1.00 98.56 188 ALA A O 1
ATOM 1429 N N . ALA A 1 189 ? 10.935 -10.357 -11.321 1.00 98.56 189 ALA A N 1
ATOM 1430 C CA . ALA A 1 189 ? 11.116 -10.804 -12.697 1.00 98.56 189 ALA A CA 1
ATOM 1431 C C . ALA A 1 189 ? 10.103 -10.136 -13.640 1.00 98.56 189 ALA A C 1
ATOM 1433 O O . ALA A 1 189 ? 10.511 -9.560 -14.650 1.00 98.56 189 ALA A O 1
ATOM 1434 N N . GLU A 1 190 ? 8.825 -10.127 -13.259 1.00 98.44 190 GLU A N 1
ATOM 1435 C CA . GLU A 1 190 ? 7.751 -9.481 -14.022 1.00 98.44 190 GLU A CA 1
ATOM 1436 C C . GLU A 1 190 ? 7.964 -7.961 -14.128 1.00 98.44 190 GLU A C 1
ATOM 1438 O O . GLU A 1 190 ? 7.819 -7.362 -15.195 1.00 98.44 190 GLU A O 1
ATOM 1443 N N . ALA A 1 191 ? 8.419 -7.322 -13.045 1.00 98.25 191 ALA A N 1
ATOM 1444 C CA . ALA A 1 191 ? 8.764 -5.905 -13.049 1.00 98.25 191 ALA A CA 1
ATOM 1445 C C . ALA A 1 191 ? 9.838 -5.573 -14.095 1.00 98.25 191 ALA A C 1
ATOM 1447 O O . ALA A 1 191 ? 9.738 -4.565 -14.800 1.00 98.25 191 ALA A O 1
ATOM 1448 N N . VAL A 1 192 ? 10.866 -6.418 -14.203 1.00 98.44 192 VAL A N 1
ATOM 1449 C CA . VAL A 1 192 ? 11.942 -6.284 -15.193 1.00 98.44 192 VAL A CA 1
ATOM 1450 C C . VAL A 1 192 ? 11.440 -6.580 -16.603 1.00 98.44 192 VAL A C 1
ATOM 1452 O O . VAL A 1 192 ? 11.877 -5.922 -17.545 1.00 98.44 192 VAL A O 1
ATOM 1455 N N . GLU A 1 193 ? 10.526 -7.528 -16.774 1.00 98.06 193 GLU A N 1
ATOM 1456 C CA . GLU A 1 193 ? 9.937 -7.846 -18.075 1.00 98.06 193 GLU A CA 1
ATOM 1457 C C . GLU A 1 193 ? 9.119 -6.673 -18.631 1.00 98.06 193 GLU A C 1
ATOM 1459 O O . GLU A 1 193 ? 9.338 -6.247 -19.771 1.00 98.06 193 GLU A O 1
ATOM 1464 N N . LEU A 1 194 ? 8.264 -6.080 -17.795 1.00 97.00 194 LEU A N 1
ATOM 1465 C CA . LEU A 1 194 ? 7.415 -4.941 -18.152 1.00 97.00 194 LEU A CA 1
ATOM 1466 C C . LEU A 1 194 ? 8.175 -3.607 -18.243 1.00 97.00 194 LEU A C 1
ATOM 1468 O O . LEU A 1 194 ? 7.626 -2.615 -18.725 1.00 97.00 194 LEU A O 1
ATOM 1472 N N . ALA A 1 195 ? 9.425 -3.544 -17.775 1.00 97.69 195 ALA A N 1
ATOM 1473 C CA . ALA A 1 195 ? 10.239 -2.338 -17.880 1.00 97.69 195 ALA A CA 1
ATOM 1474 C C . ALA A 1 195 ? 10.691 -2.074 -19.331 1.00 97.69 195 ALA A C 1
ATOM 1476 O O . ALA A 1 195 ? 10.971 -3.024 -20.077 1.00 97.69 195 ALA A O 1
ATOM 1477 N N . PRO A 1 196 ? 10.873 -0.794 -19.721 1.00 97.19 196 PRO A N 1
ATOM 1478 C CA . PRO A 1 196 ? 11.523 -0.437 -20.979 1.00 97.19 196 PRO A CA 1
ATOM 1479 C C . PRO A 1 196 ? 12.876 -1.141 -21.129 1.00 97.19 196 PRO A C 1
ATOM 1481 O O . PRO A 1 196 ? 13.646 -1.227 -20.170 1.00 97.19 196 PRO A O 1
ATOM 1484 N N . GLU A 1 197 ? 13.194 -1.629 -22.331 1.00 96.06 197 GLU A N 1
ATOM 1485 C CA . GLU A 1 197 ? 14.356 -2.500 -22.576 1.00 96.06 197 GLU A CA 1
ATOM 1486 C C . GLU A 1 197 ? 15.680 -1.910 -22.057 1.00 96.06 197 GLU A C 1
ATOM 1488 O O . GLU A 1 197 ? 16.473 -2.592 -21.403 1.00 96.06 197 GLU A O 1
ATOM 1493 N N . ASN A 1 198 ? 15.880 -0.607 -22.267 1.00 96.56 198 ASN A N 1
ATOM 1494 C CA . ASN A 1 198 ? 17.057 0.133 -21.811 1.00 96.56 198 ASN A CA 1
ATOM 1495 C C . ASN A 1 198 ? 17.151 0.282 -20.279 1.00 96.56 198 ASN A C 1
ATOM 1497 O O . ASN A 1 198 ? 18.229 0.587 -19.769 1.00 96.56 198 ASN A O 1
ATOM 1501 N N . GLN A 1 199 ? 16.060 0.051 -19.545 1.00 96.88 199 GLN A N 1
ATOM 1502 C CA . GLN A 1 199 ? 15.982 0.142 -18.085 1.00 96.88 199 GLN A CA 1
ATOM 1503 C C . GLN A 1 199 ? 16.013 -1.227 -17.391 1.00 96.88 199 GLN A C 1
ATOM 1505 O O . GLN A 1 199 ? 16.321 -1.298 -16.201 1.00 96.88 199 GLN A O 1
ATOM 1510 N N . ARG A 1 200 ? 15.769 -2.333 -18.107 1.00 97.88 200 ARG A N 1
ATOM 1511 C CA . ARG A 1 200 ? 15.687 -3.687 -17.519 1.00 97.88 200 ARG A CA 1
ATOM 1512 C C . ARG A 1 200 ? 16.913 -4.058 -16.690 1.00 97.88 200 ARG A C 1
ATOM 1514 O O . ARG A 1 200 ? 16.800 -4.550 -15.571 1.00 97.88 200 ARG A O 1
ATOM 1521 N N . ARG A 1 201 ? 18.112 -3.783 -17.218 1.00 97.81 201 ARG A N 1
ATOM 1522 C CA . ARG A 1 201 ? 19.374 -4.099 -16.529 1.00 97.81 201 ARG A CA 1
ATOM 1523 C C . ARG A 1 201 ? 19.575 -3.248 -15.273 1.00 97.81 201 ARG A C 1
ATOM 1525 O O . ARG A 1 201 ? 20.104 -3.750 -14.283 1.00 97.81 201 ARG A O 1
ATOM 1532 N N . SER A 1 202 ? 19.219 -1.962 -15.312 1.00 96.94 202 SER A N 1
ATOM 1533 C CA . SER A 1 202 ? 19.299 -1.103 -14.125 1.00 96.94 202 SER A CA 1
ATOM 1534 C C . SER A 1 202 ? 18.275 -1.508 -13.075 1.00 96.94 202 SER A C 1
ATOM 1536 O O . SER A 1 202 ? 18.660 -1.617 -11.916 1.00 96.94 202 SER A O 1
ATOM 1538 N N . LEU A 1 203 ? 17.037 -1.802 -13.484 1.00 97.62 203 LEU A N 1
ATOM 1539 C CA . LEU A 1 203 ? 15.969 -2.209 -12.577 1.00 97.62 203 LEU A CA 1
ATOM 1540 C C . LEU A 1 203 ? 16.287 -3.538 -11.890 1.00 97.62 203 LEU A C 1
ATOM 1542 O O . LEU A 1 203 ? 16.196 -3.612 -10.672 1.00 97.62 203 LEU A O 1
ATOM 1546 N N . ARG A 1 204 ? 16.759 -4.551 -12.634 1.00 98.31 204 ARG A N 1
ATOM 1547 C CA . ARG A 1 204 ? 17.193 -5.828 -12.042 1.00 98.31 204 ARG A CA 1
ATOM 1548 C C . ARG A 1 204 ? 18.222 -5.605 -10.934 1.00 98.31 204 ARG A C 1
ATOM 1550 O O . ARG A 1 204 ? 17.988 -5.994 -9.804 1.00 98.31 204 ARG A O 1
ATOM 1557 N N . ARG A 1 205 ? 19.305 -4.875 -11.226 1.00 98.12 205 ARG A N 1
ATOM 1558 C CA . ARG A 1 205 ? 20.344 -4.584 -10.219 1.00 98.12 205 ARG A CA 1
ATOM 1559 C C . ARG A 1 205 ? 19.823 -3.790 -9.024 1.00 98.12 205 ARG A C 1
ATOM 1561 O O . ARG A 1 205 ? 20.377 -3.904 -7.940 1.00 98.12 205 ARG A O 1
ATOM 1568 N N . GLN A 1 206 ? 18.835 -2.923 -9.228 1.00 97.62 206 GLN A N 1
ATOM 1569 C CA . GLN A 1 206 ? 18.218 -2.179 -8.136 1.00 97.62 206 GLN A CA 1
ATOM 1570 C C . GLN A 1 206 ? 17.419 -3.114 -7.227 1.00 97.62 206 GLN A C 1
ATOM 1572 O O . GLN A 1 206 ? 17.621 -3.081 -6.019 1.00 97.62 206 GLN A O 1
ATOM 1577 N N . LEU A 1 207 ? 16.562 -3.951 -7.810 1.00 97.44 207 LEU A N 1
ATOM 1578 C CA . LEU A 1 207 ? 15.737 -4.917 -7.092 1.00 97.44 207 LEU A CA 1
ATOM 1579 C C . LEU A 1 207 ? 16.585 -5.977 -6.373 1.00 97.44 207 LEU A C 1
ATOM 1581 O O . LEU A 1 207 ? 16.304 -6.281 -5.219 1.00 97.44 207 LEU A O 1
ATOM 1585 N N . ASP A 1 208 ? 17.666 -6.450 -7.000 1.00 97.88 208 ASP A N 1
ATOM 1586 C CA . ASP A 1 208 ? 18.619 -7.378 -6.377 1.00 97.88 208 ASP A CA 1
ATOM 1587 C C . ASP A 1 208 ? 19.232 -6.766 -5.105 1.00 97.88 208 ASP A C 1
ATOM 1589 O O . ASP A 1 208 ? 19.234 -7.395 -4.049 1.00 97.88 208 ASP A O 1
ATOM 1593 N N . ARG A 1 209 ? 19.681 -5.501 -5.171 1.00 97.62 209 ARG A N 1
ATOM 1594 C CA . ARG A 1 209 ? 20.222 -4.792 -3.997 1.00 97.62 209 ARG A CA 1
ATOM 1595 C C . ARG A 1 209 ? 19.185 -4.609 -2.894 1.00 97.62 209 ARG A C 1
ATOM 1597 O O . ARG A 1 209 ? 19.511 -4.830 -1.736 1.00 97.62 209 ARG A O 1
ATOM 1604 N N . ILE A 1 210 ? 17.952 -4.240 -3.250 1.00 96.12 210 ILE A N 1
ATOM 1605 C CA . ILE A 1 210 ? 16.856 -4.090 -2.281 1.00 96.12 210 ILE A CA 1
ATOM 1606 C C . ILE A 1 210 ? 16.604 -5.419 -1.556 1.00 96.12 210 ILE A C 1
ATOM 1608 O O . ILE A 1 210 ? 16.515 -5.436 -0.331 1.00 96.12 210 ILE A O 1
ATOM 1612 N N . ASN A 1 211 ? 16.532 -6.541 -2.282 1.00 96.25 211 ASN A N 1
ATOM 1613 C CA . ASN A 1 211 ? 16.342 -7.850 -1.656 1.00 96.25 211 ASN A CA 1
ATOM 1614 C C . ASN A 1 211 ? 17.518 -8.212 -0.734 1.00 96.25 211 ASN A C 1
ATOM 1616 O O . ASN A 1 211 ? 17.300 -8.642 0.395 1.00 96.25 211 ASN A O 1
ATOM 1620 N N . GLU A 1 212 ? 18.761 -7.996 -1.175 1.00 96.31 212 GLU A N 1
ATOM 1621 C CA . GLU A 1 212 ? 19.944 -8.232 -0.339 1.00 96.31 212 GLU A CA 1
ATOM 1622 C C . GLU A 1 212 ? 19.921 -7.403 0.954 1.00 96.31 212 GLU A C 1
ATOM 1624 O O . GLU A 1 212 ? 20.248 -7.925 2.020 1.00 96.31 212 GLU A O 1
ATOM 1629 N N . GLU A 1 213 ? 19.537 -6.127 0.885 1.00 94.94 213 GLU A N 1
ATOM 1630 C CA . GLU A 1 213 ? 19.413 -5.244 2.051 1.00 94.94 213 GLU A CA 1
ATOM 1631 C C . GLU A 1 213 ? 18.329 -5.740 3.018 1.00 94.94 213 GLU A C 1
ATOM 1633 O O . GLU A 1 213 ? 18.600 -5.891 4.210 1.00 94.94 213 GLU A O 1
ATOM 1638 N N . ILE A 1 214 ? 17.142 -6.090 2.506 1.00 94.25 214 ILE A N 1
ATOM 1639 C CA . ILE A 1 214 ? 16.040 -6.645 3.309 1.00 94.25 214 ILE A CA 1
ATOM 1640 C C . ILE A 1 214 ? 16.462 -7.952 3.988 1.00 94.25 214 ILE A C 1
ATOM 1642 O O . ILE A 1 214 ? 16.208 -8.149 5.176 1.00 94.25 214 ILE A O 1
ATOM 1646 N N . GLN A 1 215 ? 17.137 -8.848 3.265 1.00 93.50 215 GLN A N 1
ATOM 1647 C CA . GLN A 1 215 ? 17.616 -10.111 3.826 1.00 93.50 215 GLN A CA 1
ATOM 1648 C C . GLN A 1 215 ? 18.669 -9.892 4.913 1.00 93.50 215 GLN A C 1
ATOM 1650 O O . GLN A 1 215 ? 18.617 -10.547 5.954 1.00 93.50 215 GLN A O 1
ATOM 1655 N N . ARG A 1 216 ? 19.613 -8.967 4.702 1.00 93.38 216 ARG A N 1
ATOM 1656 C CA . ARG A 1 216 ? 20.611 -8.612 5.721 1.00 93.38 216 ARG A CA 1
ATOM 1657 C C . ARG A 1 216 ? 19.947 -8.059 6.976 1.00 93.38 216 ARG A C 1
ATOM 1659 O O . ARG A 1 216 ? 20.318 -8.489 8.065 1.00 93.38 216 ARG A O 1
ATOM 1666 N N . GLN A 1 217 ? 18.961 -7.173 6.827 1.00 91.00 217 GLN A N 1
ATOM 1667 C CA . GLN A 1 217 ? 18.218 -6.622 7.959 1.00 91.00 217 GLN A CA 1
ATOM 1668 C C . GLN A 1 217 ? 17.468 -7.723 8.717 1.00 91.00 217 GLN A C 1
ATOM 1670 O O . GLN A 1 217 ? 17.629 -7.851 9.925 1.00 91.00 217 GLN A O 1
ATOM 1675 N N . ALA A 1 218 ? 16.747 -8.595 8.009 1.00 87.75 218 ALA A N 1
ATOM 1676 C CA . ALA A 1 218 ? 16.024 -9.703 8.628 1.00 87.75 218 ALA A CA 1
ATOM 1677 C C . ALA A 1 218 ? 16.952 -10.677 9.381 1.00 87.75 218 ALA A C 1
ATOM 1679 O O . ALA A 1 218 ? 16.592 -11.186 10.443 1.00 87.75 218 ALA A O 1
ATOM 1680 N N . ILE A 1 219 ? 18.156 -10.936 8.857 1.00 88.56 219 ILE A N 1
ATOM 1681 C CA . ILE A 1 219 ? 19.170 -11.748 9.546 1.00 88.56 219 ILE A CA 1
ATOM 1682 C C . ILE A 1 219 ? 19.676 -11.028 10.798 1.00 88.56 219 ILE A C 1
ATOM 1684 O O . ILE A 1 219 ? 19.810 -11.668 11.840 1.00 88.56 219 ILE A O 1
ATOM 1688 N N . GLN A 1 220 ? 19.944 -9.724 10.713 1.00 88.00 220 GLN A N 1
ATOM 1689 C CA . GLN A 1 220 ? 20.400 -8.931 11.852 1.00 88.00 220 GLN A CA 1
ATOM 1690 C C . GLN A 1 220 ? 19.354 -8.916 12.974 1.00 88.00 220 GLN A C 1
ATOM 1692 O O . GLN A 1 220 ? 19.680 -9.254 14.109 1.00 88.00 220 GLN A O 1
ATOM 1697 N N . ASP A 1 221 ? 18.085 -8.672 12.646 1.00 84.94 221 ASP A N 1
ATOM 1698 C CA . ASP A 1 221 ? 16.979 -8.700 13.610 1.00 84.94 221 ASP A CA 1
ATOM 1699 C C . ASP A 1 221 ? 16.813 -10.093 14.246 1.00 84.94 221 ASP A C 1
ATOM 1701 O O . ASP A 1 221 ? 16.524 -10.229 15.439 1.00 84.94 221 ASP A O 1
ATOM 1705 N N . ALA A 1 222 ? 17.034 -11.162 13.473 1.00 83.44 222 ALA A N 1
ATOM 1706 C CA . ALA A 1 222 ? 17.010 -12.535 13.975 1.00 83.44 222 ALA A CA 1
ATOM 1707 C C . ALA A 1 222 ? 18.199 -12.855 14.904 1.00 83.44 222 ALA A C 1
ATOM 1709 O O . ALA A 1 222 ? 18.051 -13.639 15.846 1.00 83.44 222 ALA A O 1
ATOM 1710 N N . ILE A 1 223 ? 19.370 -12.257 14.674 1.00 85.38 223 ILE A N 1
ATOM 1711 C CA . ILE A 1 223 ? 20.523 -12.350 15.581 1.00 85.38 223 ILE A CA 1
ATOM 1712 C C . ILE A 1 223 ? 20.234 -11.578 16.874 1.00 85.38 223 ILE A C 1
ATOM 1714 O O . ILE A 1 223 ? 20.397 -12.133 17.962 1.00 85.38 223 ILE A O 1
ATOM 1718 N N . ASP A 1 224 ? 19.747 -10.341 16.766 1.00 85.75 224 ASP A N 1
ATOM 1719 C CA . ASP A 1 224 ? 19.511 -9.446 17.905 1.00 85.75 224 ASP A CA 1
ATOM 1720 C C . ASP A 1 224 ? 18.368 -9.933 18.806 1.00 85.75 224 ASP A C 1
ATOM 1722 O O . ASP A 1 224 ? 18.446 -9.846 20.032 1.00 85.75 224 ASP A O 1
ATOM 1726 N N . SER A 1 225 ? 17.336 -10.544 18.218 1.00 85.12 225 SER A N 1
ATOM 1727 C CA . SER A 1 225 ? 16.263 -11.225 18.957 1.00 85.12 225 SER A CA 1
ATOM 1728 C C . SER A 1 225 ? 16.687 -12.568 19.572 1.00 85.12 225 SER A C 1
ATOM 1730 O O . SER A 1 225 ? 15.899 -13.206 20.273 1.00 85.12 225 SER A O 1
ATOM 1732 N N . GLY A 1 226 ? 17.924 -13.020 19.332 1.00 76.75 226 GLY A N 1
ATOM 1733 C CA . GLY A 1 226 ? 18.460 -14.283 19.841 1.00 76.75 226 GLY A CA 1
ATOM 1734 C C . GLY A 1 226 ? 17.903 -15.534 19.151 1.00 76.75 226 GLY A C 1
ATOM 1735 O O . GLY A 1 226 ? 18.173 -16.650 19.608 1.00 76.75 226 GLY A O 1
ATOM 1736 N N . ALA A 1 227 ? 17.148 -15.373 18.058 1.00 72.56 227 ALA A N 1
ATOM 1737 C CA . ALA A 1 227 ? 16.633 -16.469 17.239 1.00 72.56 227 ALA A CA 1
ATOM 1738 C C . ALA A 1 227 ? 17.754 -17.180 16.457 1.00 72.56 227 ALA A C 1
ATOM 1740 O O . ALA A 1 227 ? 17.681 -18.387 16.219 1.00 72.56 227 ALA A O 1
ATOM 1741 N N . LEU A 1 228 ? 18.828 -16.458 16.124 1.00 62.59 228 LEU A N 1
ATOM 1742 C CA . LEU A 1 228 ? 20.064 -17.000 15.569 1.00 62.59 228 LEU A CA 1
ATOM 1743 C C . LEU A 1 228 ? 21.195 -16.815 16.582 1.00 62.59 228 LEU A C 1
ATOM 1745 O O . LEU A 1 228 ? 21.751 -15.731 16.740 1.00 62.59 228 LEU A O 1
ATOM 1749 N N . ARG A 1 229 ? 21.564 -17.892 17.282 1.00 59.19 229 ARG A N 1
ATOM 1750 C CA . ARG A 1 229 ? 22.760 -17.878 18.132 1.00 59.19 229 ARG A CA 1
ATOM 1751 C C . ARG A 1 229 ? 23.986 -17.857 17.231 1.00 59.19 229 ARG A C 1
ATOM 1753 O O . ARG A 1 229 ? 24.273 -18.854 16.570 1.00 59.19 229 ARG A O 1
ATOM 1760 N N . THR A 1 230 ? 24.737 -16.760 17.237 1.00 59.06 230 THR A N 1
ATOM 1761 C CA . THR A 1 230 ? 26.113 -16.789 16.744 1.00 59.06 230 THR A CA 1
ATOM 1762 C C . THR A 1 230 ? 26.874 -17.749 17.653 1.00 59.06 230 THR A C 1
ATOM 1764 O O . THR A 1 230 ? 27.060 -17.512 18.847 1.00 59.06 230 THR A O 1
ATOM 1767 N N . SER A 1 231 ? 27.222 -18.922 17.130 1.00 51.00 231 SER A N 1
ATOM 1768 C CA . SER A 1 231 ? 28.038 -19.899 17.839 1.00 51.00 231 SER A CA 1
ATOM 1769 C C . SER A 1 231 ? 29.467 -19.367 17.933 1.00 51.00 231 SER A C 1
ATOM 1771 O O . SER A 1 231 ? 30.362 -19.827 17.232 1.00 51.00 231 SER A O 1
ATOM 1773 N N . THR A 1 232 ? 29.685 -18.379 18.798 1.00 53.06 232 THR A N 1
ATOM 1774 C CA . THR A 1 232 ? 31.011 -18.043 19.309 1.00 53.06 232 THR A CA 1
ATOM 1775 C C . THR A 1 232 ? 31.343 -19.097 20.359 1.00 53.06 232 THR A C 1
ATOM 1777 O O . THR A 1 232 ? 31.196 -18.891 21.564 1.00 53.06 232 THR A O 1
ATOM 1780 N N . THR A 1 233 ? 31.691 -20.294 19.888 1.00 47.41 233 THR A N 1
ATOM 1781 C CA . THR A 1 233 ? 32.344 -21.303 20.718 1.00 47.41 233 THR A CA 1
ATOM 1782 C C . THR A 1 233 ? 33.795 -20.869 20.892 1.00 47.41 233 THR A C 1
ATOM 1784 O O . THR A 1 233 ? 34.477 -20.546 19.921 1.00 47.41 233 THR A O 1
ATOM 1787 N N . ARG A 1 234 ? 34.175 -20.762 22.163 1.00 41.59 234 ARG A N 1
ATOM 1788 C CA . ARG A 1 234 ? 35.447 -20.271 22.690 1.00 41.59 234 ARG A CA 1
ATOM 1789 C C . ARG A 1 234 ? 36.602 -21.225 22.386 1.00 41.59 234 ARG A C 1
ATOM 1791 O O . ARG A 1 234 ? 36.338 -22.447 22.362 1.00 41.59 234 ARG A O 1
#

Mean predicted aligned error: 12.43 Å

Solvent-accessible surface area (backbone atoms only — not comparable to full-atom values): 12538 Å² total; per-residue (Å²): 136,86,80,85,81,91,56,86,69,55,62,56,55,51,48,51,51,50,52,52,48,48,46,52,64,53,48,57,60,72,76,48,91,71,85,70,95,60,92,80,81,76,59,74,78,50,63,86,52,44,76,64,48,54,53,51,38,54,50,47,28,56,49,21,55,48,43,32,67,78,37,78,82,43,42,68,33,22,44,48,29,14,46,26,25,43,55,47,16,70,39,70,87,13,31,39,78,88,78,73,35,58,30,75,62,7,46,51,28,35,52,53,10,52,54,27,39,54,54,20,59,74,63,60,57,97,70,73,60,41,68,53,23,53,53,48,22,56,43,16,29,76,81,57,65,54,33,32,57,59,16,21,56,24,29,49,51,24,36,73,77,57,69,40,25,66,44,21,42,52,27,12,52,25,17,43,72,47,68,38,52,72,59,10,53,53,25,41,52,50,13,32,66,62,31,59,78,92,45,23,69,60,48,45,57,50,53,53,50,52,51,54,52,52,51,52,49,54,50,50,52,34,39,75,72,57,77,42,72,79,83,79,77,130

InterPro domains:
  IPR011990 Tetratricopeptide-like helical domain superfamily [G3DSA:1.25.40.10] (45-206)
  IPR011990 Tetratricopeptide-like helical domain superfamily [SSF48452] (56-199)

Secondary structure (DSSP, 8-state):
-------TTHHHHHHHHHHHHHHHHHHHHHSS----SSS-SSSTTTGGGHHHHHHHHHHHHHHHHHHHHH-TT-HHHHHHHHHHHHHHHTSGGGEETTTTEE-HHHHHHHHHHHHHHHHHHHT--SS--HHHHHHHHHHTSTTTT--HHHHHHHHHHHHHHS--HHHHHHHHHHHHHTT-HHHHHHHHHHHHHHS-HHHHHHHHHHHHHHHHHHHHHHHHHHHHTTSS------

pLDDT: mean 83.54, std 19.21, range [31.25, 98.56]

Foldseek 3Di:
DDDDDPDPPVVVVVVVVVVVVCCVVVVVPLVDPDDDPPDDHPVVVCVVVQPVVLVVLVVQLVVLVVVCVVPVLPLVSLLSNLVSLLVNCCHDQQADPVVRAGDPNSLVSLVRSVVSVVSSVVSVPVQDDLVSLCSNLVCCDCRHVVNLVSNLVSLVSNCVVPNALVSLLSNLLSCLLVVVNVRNVVSLVSSLVRDDPVCSVVSNVVSVVSSVVSVVVVVVVCVVVVVDDPPPDD

Organism: NCBI:txid912552

Radius of gyration: 22.97 Å; Cα contacts (8 Å, |Δi|>4): 249; chains: 1; bounding box: 69×58×57 Å

Nearest PDB structures (foldseek):
  4a1s-assembly1_B  TM=5.627E-01  e=2.100E-02  Drosophila melanogaster
  3sf4-assembly3_C  TM=6.144E-01  e=6.632E-02  Homo sapiens
  7ep7-assembly1_A  TM=5.840E-01  e=1.449E-01  Mus musculus
  4wnd-assembly1_A  TM=5.821E-01  e=1.910E-01  Homo sapiens
  6af0-assembly1_A  TM=3.855E-01  e=5.518E-02  Thermothelomyces thermophilus ATCC 42464